Protein AF-M2YPP5-F1 (afdb_monomer)

Secondary structure (DSSP, 8-state):
------------GGGG----TTTHHHHHHHHHHHHTTSPPB-HHHHHHHHH-TTSTTTTT--EEEEEES-SS-TTS--GGGG-TTT-SSPPPHHHHHHHTTTGGGTTSS---S-HHHHHHHHHHHHHHHHHHHHHHH---TT--EEEEEE--TTS--SS-------HHHHHHHHHHHHHHH-GGGEEEE-

Structure (mmCIF, N/CA/C/O backbone):
data_AF-M2YPP5-F1
#
_entry.id   AF-M2YPP5-F1
#
loop_
_atom_site.group_PDB
_atom_site.id
_atom_site.type_symbol
_atom_site.label_atom_id
_atom_site.label_alt_id
_atom_site.label_comp_id
_atom_site.label_asym_id
_atom_site.label_entity_id
_atom_site.label_seq_id
_atom_site.pdbx_PDB_ins_code
_atom_site.Cartn_x
_atom_site.Cartn_y
_atom_site.Cartn_z
_atom_site.occupancy
_atom_site.B_iso_or_equiv
_atom_site.auth_seq_id
_atom_site.auth_comp_id
_atom_site.auth_asym_id
_atom_site.auth_atom_id
_atom_site.pdbx_PDB_model_num
ATOM 1 N N . MET A 1 1 ? -18.533 -17.997 70.198 1.00 36.59 1 MET A N 1
ATOM 2 C CA . MET A 1 1 ? -17.273 -17.255 69.979 1.00 36.59 1 MET A CA 1
ATOM 3 C C . MET A 1 1 ? -17.086 -17.101 68.484 1.00 36.59 1 MET A C 1
ATOM 5 O O . MET A 1 1 ? -17.500 -17.995 67.758 1.00 36.59 1 MET A O 1
ATOM 9 N N . SER A 1 2 ? -16.526 -15.974 68.059 1.00 33.66 2 SER A N 1
ATOM 10 C CA . SER A 1 2 ? -16.040 -15.709 66.698 1.00 33.66 2 SER A CA 1
ATOM 11 C C . SER A 1 2 ? -14.695 -16.427 66.450 1.00 33.66 2 SER A C 1
ATOM 13 O O . SER A 1 2 ? -14.120 -16.944 67.408 1.00 33.66 2 SER A O 1
ATOM 15 N N . TYR A 1 3 ? -14.115 -16.469 65.246 1.00 33.66 3 TYR A N 1
ATOM 16 C CA . TYR A 1 3 ? -14.583 -15.993 63.927 1.00 33.66 3 TYR A CA 1
ATOM 17 C C . TYR A 1 3 ? -14.888 -17.223 63.016 1.00 33.66 3 TYR A C 1
ATOM 19 O O . TYR A 1 3 ? -15.586 -18.100 63.515 1.00 33.66 3 TYR A O 1
ATOM 27 N N . GLU A 1 4 ? -14.526 -17.427 61.738 1.00 31.30 4 GLU A N 1
ATOM 28 C CA . GLU A 1 4 ? -13.738 -16.693 60.724 1.00 31.30 4 GLU A CA 1
ATOM 29 C C . GLU A 1 4 ? -14.136 -17.149 59.297 1.00 31.30 4 GLU A C 1
ATOM 31 O O . GLU A 1 4 ? -15.116 -17.876 59.132 1.00 31.30 4 GLU A O 1
ATOM 36 N N . TYR A 1 5 ? -13.418 -16.692 58.265 1.00 38.72 5 TYR A N 1
ATOM 37 C CA . TYR A 1 5 ? -13.745 -16.861 56.842 1.00 38.72 5 TYR A CA 1
ATOM 38 C C . TYR A 1 5 ? -12.559 -17.474 56.082 1.00 38.72 5 TYR A C 1
ATOM 40 O O . TYR A 1 5 ? -11.424 -17.048 56.287 1.00 38.72 5 TYR A O 1
ATOM 48 N N . THR A 1 6 ? -12.815 -18.390 55.145 1.00 34.94 6 THR A N 1
ATOM 49 C CA . THR A 1 6 ? -11.866 -18.727 54.068 1.00 34.94 6 THR A CA 1
ATOM 50 C C . THR A 1 6 ? -12.609 -19.014 52.768 1.00 34.94 6 THR A C 1
ATOM 52 O O . THR A 1 6 ? -13.129 -20.107 52.551 1.00 34.94 6 THR A O 1
ATOM 55 N N . ASP A 1 7 ? -12.606 -18.029 51.869 1.00 40.47 7 ASP A N 1
ATOM 56 C CA . ASP A 1 7 ? -12.818 -18.281 50.445 1.00 40.47 7 ASP A CA 1
ATOM 57 C C . ASP A 1 7 ? -11.745 -19.237 49.908 1.00 40.47 7 ASP A C 1
ATOM 59 O O . ASP A 1 7 ? -10.579 -19.180 50.308 1.00 40.47 7 ASP A O 1
ATOM 63 N N . ASN A 1 8 ? -12.104 -20.030 48.900 1.00 35.03 8 ASN A N 1
ATOM 64 C CA . ASN A 1 8 ? -11.134 -20.465 47.900 1.00 35.03 8 ASN A CA 1
ATOM 65 C C . ASN A 1 8 ? -11.833 -20.525 46.525 1.00 35.03 8 ASN A C 1
ATOM 67 O O . ASN A 1 8 ? -12.738 -21.344 46.345 1.00 35.03 8 ASN A O 1
ATOM 71 N N . PRO A 1 9 ? -11.518 -19.619 45.579 1.00 39.72 9 PRO A N 1
ATOM 72 C CA . PRO A 1 9 ? -12.386 -19.360 44.433 1.00 39.72 9 PRO A CA 1
ATOM 73 C C . PRO A 1 9 ? -12.161 -20.344 43.278 1.00 39.72 9 PRO A C 1
ATOM 75 O O . PRO A 1 9 ? -11.108 -20.346 42.637 1.00 39.72 9 PRO A O 1
ATOM 78 N N . THR A 1 10 ? -13.192 -21.113 42.922 1.00 43.75 10 THR A N 1
ATOM 79 C CA . THR A 1 10 ? -13.172 -22.025 41.762 1.00 43.75 10 THR A CA 1
ATOM 80 C C . THR A 1 10 ? -13.345 -21.280 40.426 1.00 43.75 10 THR A C 1
ATOM 82 O O . THR A 1 10 ? -14.321 -21.484 39.707 1.00 43.75 10 THR A O 1
ATOM 85 N N . LEU A 1 11 ? -12.336 -20.465 40.095 1.00 39.78 11 LEU A N 1
ATOM 86 C CA . LEU A 1 11 ? -12.091 -19.728 38.844 1.00 39.78 11 LEU A CA 1
ATOM 87 C C . LEU A 1 11 ? -13.057 -18.559 38.514 1.00 39.78 11 LEU A C 1
ATOM 89 O O . LEU A 1 11 ? -14.277 -18.710 38.587 1.00 39.78 11 LEU A O 1
ATOM 93 N N . PRO A 1 12 ? -12.535 -17.391 38.072 1.00 36.00 12 PRO A N 1
ATOM 94 C CA . PRO A 1 12 ? -13.360 -16.285 37.588 1.00 36.00 12 PRO A CA 1
ATOM 95 C C . PRO A 1 12 ? -14.215 -16.646 36.367 1.00 36.00 12 PRO A C 1
ATOM 97 O O . PRO A 1 12 ? -13.814 -17.421 35.496 1.00 36.00 12 PRO A O 1
ATOM 100 N N . TYR A 1 13 ? -15.366 -15.978 36.253 1.00 41.75 13 TYR A N 1
ATOM 101 C CA . TYR A 1 13 ? -16.306 -16.113 35.132 1.00 41.75 13 TYR A CA 1
ATOM 102 C C . TYR A 1 13 ? -15.673 -15.781 33.763 1.00 41.75 13 TYR A C 1
ATOM 104 O O . TYR A 1 13 ? -16.145 -16.246 32.730 1.00 41.75 13 TYR A O 1
ATOM 112 N N . GLU A 1 14 ? -14.570 -15.030 33.749 1.00 38.38 14 GLU A N 1
ATOM 113 C CA . GLU A 1 14 ? -13.827 -14.626 32.548 1.00 38.38 14 GLU A CA 1
ATOM 114 C C . GLU A 1 14 ? -13.267 -15.819 31.751 1.00 38.38 14 GLU A C 1
ATOM 116 O O . GLU A 1 14 ? -13.212 -15.769 30.523 1.00 38.38 14 GLU A O 1
ATOM 121 N N . LEU A 1 15 ? -12.959 -16.946 32.409 1.00 35.44 15 LEU A N 1
ATOM 122 C CA . LEU A 1 15 ? -12.538 -18.182 31.731 1.00 35.44 15 LEU A CA 1
ATOM 123 C C . LEU A 1 15 ? -13.698 -18.964 31.084 1.00 35.44 15 LEU A C 1
ATOM 125 O O . LEU A 1 15 ? -13.452 -19.934 30.368 1.00 35.44 15 LEU A O 1
ATOM 129 N N . LYS A 1 16 ? -14.959 -18.536 31.259 1.00 33.53 16 LYS A N 1
ATOM 130 C CA . LYS A 1 16 ? -16.111 -19.077 30.511 1.00 33.53 16 LYS A CA 1
ATOM 131 C C . LYS A 1 16 ? -16.320 -18.436 29.137 1.00 33.53 16 LYS A C 1
ATOM 133 O O . LYS A 1 16 ? -17.257 -18.821 28.441 1.00 33.53 16 LYS A O 1
ATOM 138 N N . LEU A 1 17 ? -15.401 -17.586 28.667 1.00 34.44 17 LEU A N 1
ATOM 139 C CA . LEU A 1 17 ? -15.267 -17.242 27.243 1.00 34.44 17 LEU A CA 1
ATOM 140 C C . LEU A 1 17 ? -14.678 -18.398 26.402 1.00 34.44 17 LEU A C 1
ATOM 142 O O . LEU A 1 17 ? -13.844 -18.205 25.519 1.00 34.44 17 LEU A O 1
ATOM 146 N N . MET A 1 18 ? -15.208 -19.610 26.602 1.00 34.81 18 MET A N 1
ATOM 147 C CA . MET A 1 18 ? -15.226 -20.648 25.574 1.00 34.81 18 MET A CA 1
ATOM 148 C C . MET A 1 18 ? -16.158 -20.187 24.446 1.00 34.81 18 MET A C 1
ATOM 150 O O . MET A 1 18 ? -17.295 -20.646 24.327 1.00 34.81 18 MET A O 1
ATOM 154 N N . ILE A 1 19 ? -15.678 -19.263 23.608 1.00 41.38 19 ILE A N 1
ATOM 155 C CA . ILE A 1 19 ? -16.308 -18.965 22.322 1.00 41.38 19 ILE A CA 1
ATOM 156 C C . ILE A 1 19 ? -16.306 -20.281 21.548 1.00 41.38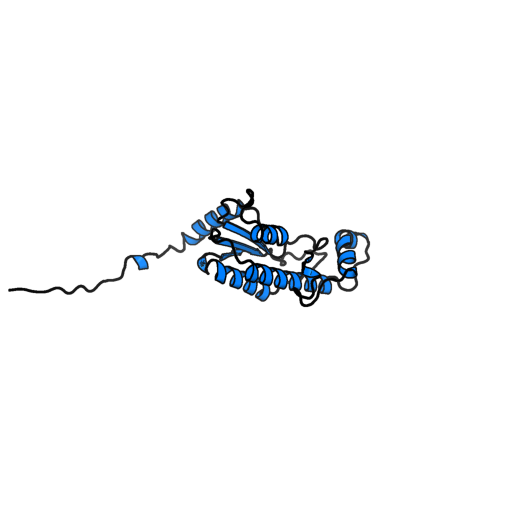 19 ILE A C 1
ATOM 158 O O . ILE A 1 19 ? -15.250 -20.771 21.146 1.00 41.38 19 ILE A O 1
ATOM 162 N N . ALA A 1 20 ? -17.484 -20.891 21.405 1.00 36.78 20 ALA A N 1
ATOM 163 C CA . ALA A 1 20 ? -17.603 -22.202 20.788 1.00 36.78 20 ALA A CA 1
ATOM 164 C C . ALA A 1 20 ? -16.956 -22.180 19.388 1.00 36.78 20 ALA A C 1
ATOM 166 O O . ALA A 1 20 ? -17.205 -21.234 18.634 1.00 36.78 20 ALA A O 1
ATOM 167 N N . PRO A 1 21 ? -16.185 -23.208 18.983 1.00 42.16 21 PRO A N 1
ATOM 168 C CA . PRO A 1 21 ? -15.584 -23.256 17.647 1.00 42.16 21 PRO A CA 1
ATOM 169 C C . PRO A 1 21 ? -16.596 -23.151 16.491 1.00 42.16 21 PRO A C 1
ATOM 171 O O . PRO A 1 21 ? -16.216 -22.826 15.373 1.00 42.16 21 PRO A O 1
ATOM 174 N N . SER A 1 22 ? -17.888 -23.374 16.757 1.00 41.00 22 SER A N 1
ATOM 175 C CA . SER A 1 22 ? -19.014 -23.149 15.840 1.00 41.00 22 SER A CA 1
ATOM 176 C C . SER A 1 22 ? -19.458 -21.682 15.704 1.00 41.00 22 SER A C 1
ATOM 178 O O . SER A 1 22 ? -20.045 -21.327 14.684 1.00 41.00 22 SER A O 1
ATOM 180 N N . LEU A 1 23 ? -19.175 -20.817 16.685 1.00 36.53 23 LEU A N 1
ATOM 181 C CA . LEU A 1 23 ? -19.466 -19.377 16.627 1.00 36.53 23 LEU A CA 1
ATOM 182 C C . LEU A 1 23 ? -18.396 -18.602 15.855 1.00 36.53 23 LEU A C 1
ATOM 184 O O . LEU A 1 23 ? -18.722 -17.610 15.206 1.00 36.53 23 LEU A O 1
ATOM 188 N N . VAL A 1 24 ? -17.138 -19.058 15.878 1.00 46.44 24 VAL A N 1
ATOM 189 C CA . VAL A 1 24 ? -16.023 -18.371 15.202 1.00 46.44 24 VAL A CA 1
ATOM 190 C C . VAL A 1 24 ? -16.273 -18.193 13.691 1.00 46.44 24 VAL A C 1
ATOM 192 O O . VAL A 1 24 ? -16.131 -17.065 13.226 1.00 46.44 24 VAL A O 1
ATOM 195 N N . PRO A 1 25 ? -16.747 -19.197 12.917 1.00 44.06 25 PRO A N 1
ATOM 196 C CA . PRO A 1 25 ? -17.100 -19.010 11.505 1.00 44.06 25 PRO A CA 1
ATOM 197 C C . PRO A 1 25 ? -18.304 -18.087 11.274 1.00 44.06 25 PRO A C 1
ATOM 199 O O . PRO A 1 25 ? -18.386 -17.454 10.226 1.00 44.06 25 PRO A O 1
ATOM 202 N N . GLY A 1 26 ? -19.245 -18.009 12.221 1.00 34.97 26 GLY A N 1
ATOM 203 C CA . GLY A 1 26 ? -20.390 -17.096 12.138 1.00 34.97 26 GLY A CA 1
ATOM 204 C C . GLY A 1 26 ? -19.958 -15.645 12.336 1.00 34.97 26 GLY A C 1
ATOM 205 O O . GLY A 1 26 ? -20.219 -14.798 11.485 1.00 34.97 26 GLY A O 1
ATOM 206 N N . ILE A 1 27 ? -19.203 -15.390 13.409 1.00 46.09 27 ILE A N 1
ATOM 207 C CA . ILE A 1 27 ? -18.621 -14.078 13.707 1.00 46.09 27 ILE A CA 1
ATOM 208 C C . ILE A 1 27 ? -17.687 -13.646 12.573 1.00 46.09 27 ILE A C 1
ATOM 210 O O . ILE A 1 27 ? -17.819 -12.522 12.105 1.00 46.09 27 ILE A O 1
ATOM 214 N N . LEU A 1 28 ? -16.807 -14.527 12.076 1.00 44.00 28 LEU A N 1
ATOM 215 C CA . LEU A 1 28 ? -15.957 -14.230 10.917 1.00 44.00 28 LEU A CA 1
ATOM 216 C C . LEU A 1 28 ? -16.791 -13.853 9.690 1.00 44.00 28 LEU A C 1
ATOM 218 O O . LEU A 1 28 ? -16.530 -12.805 9.116 1.00 44.00 28 LEU A O 1
ATOM 222 N N . ARG A 1 29 ? -17.841 -14.609 9.341 1.00 45.88 29 ARG A N 1
ATOM 223 C CA . ARG A 1 29 ? -18.696 -14.299 8.180 1.00 45.88 29 ARG A CA 1
ATOM 224 C C . ARG A 1 29 ? -19.464 -12.989 8.302 1.00 45.88 29 ARG A C 1
ATOM 226 O O . ARG A 1 29 ? -19.613 -12.290 7.304 1.00 45.88 29 ARG A O 1
ATOM 233 N N . ASP A 1 30 ? -19.965 -12.633 9.481 1.00 45.53 30 ASP A N 1
ATOM 234 C CA . ASP A 1 30 ? -20.679 -11.362 9.665 1.00 45.53 30 ASP A CA 1
ATOM 235 C C . ASP A 1 30 ? -19.722 -10.167 9.820 1.00 45.53 30 ASP A C 1
ATOM 237 O O . ASP A 1 30 ? -20.038 -9.052 9.395 1.00 45.53 30 ASP A O 1
ATOM 241 N N . VAL A 1 31 ? -18.499 -10.407 10.302 1.00 49.19 31 VAL A N 1
ATOM 242 C CA . VAL A 1 31 ? -17.382 -9.457 10.236 1.00 49.19 31 VAL A CA 1
ATOM 243 C C . VAL A 1 31 ? -16.937 -9.250 8.780 1.00 49.19 31 VAL A C 1
ATOM 245 O O . VAL A 1 31 ? -16.884 -8.107 8.339 1.00 49.19 31 VAL A O 1
ATOM 248 N N . GLU A 1 32 ? -16.730 -10.310 7.995 1.00 47.62 32 GLU A N 1
ATOM 249 C CA . GLU A 1 32 ? -16.476 -10.283 6.543 1.00 47.62 32 GLU A CA 1
ATOM 250 C C . GLU A 1 32 ? -17.587 -9.537 5.791 1.00 47.62 32 GLU A C 1
ATOM 252 O O . GLU A 1 32 ? -17.300 -8.623 5.026 1.00 47.62 32 GLU A O 1
ATOM 257 N N . ARG A 1 33 ? -18.867 -9.831 6.057 1.00 49.78 33 ARG A N 1
ATOM 258 C CA . ARG A 1 33 ? -20.015 -9.094 5.488 1.00 49.78 33 ARG A CA 1
ATOM 259 C C . ARG A 1 33 ? -20.052 -7.621 5.895 1.00 49.78 33 ARG A C 1
ATOM 261 O O . ARG A 1 33 ? -20.583 -6.809 5.139 1.00 49.78 33 ARG A O 1
ATOM 268 N N . SER A 1 34 ? -19.523 -7.264 7.067 1.00 52.19 34 SER A N 1
ATOM 269 C CA . SER A 1 34 ? -19.336 -5.864 7.459 1.00 52.19 34 SER A CA 1
ATOM 270 C C . SER A 1 34 ? -18.151 -5.220 6.738 1.00 52.19 34 SER A C 1
ATOM 272 O O . SER A 1 34 ? -18.238 -4.034 6.442 1.00 52.19 34 SER A O 1
ATOM 274 N N . TRP A 1 35 ? -17.075 -5.962 6.463 1.00 55.22 35 TRP A N 1
ATOM 275 C CA . TRP A 1 35 ? -15.920 -5.483 5.699 1.00 55.22 35 TRP A CA 1
ATOM 276 C C . TRP A 1 35 ? -16.242 -5.311 4.213 1.00 55.22 35 TRP A C 1
ATOM 278 O O . TRP A 1 35 ? -15.854 -4.312 3.631 1.00 55.22 35 TRP A O 1
ATOM 288 N N . LEU A 1 36 ? -17.038 -6.204 3.621 1.00 52.84 36 LEU A N 1
ATOM 289 C CA . LEU A 1 36 ? -17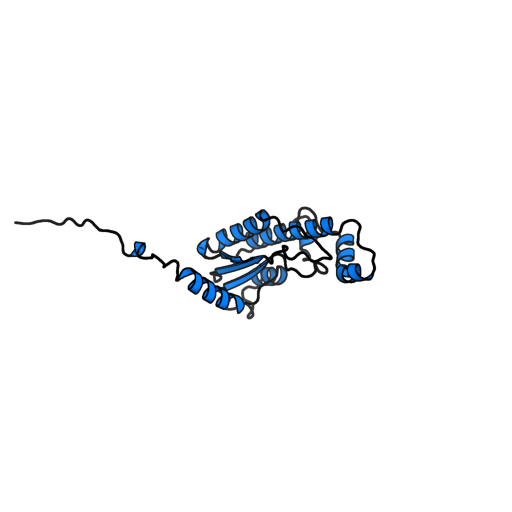.502 -6.138 2.225 1.00 52.84 36 LEU A CA 1
ATOM 290 C C . LEU A 1 36 ? -18.422 -4.935 1.917 1.00 52.84 36 LEU A C 1
ATOM 292 O O . LEU A 1 36 ? -18.857 -4.776 0.779 1.00 52.84 36 LEU A O 1
ATOM 296 N N . ARG A 1 37 ? -18.742 -4.101 2.917 1.00 61.81 37 ARG A N 1
ATOM 297 C CA . ARG A 1 37 ? -19.433 -2.808 2.755 1.00 61.81 37 ARG A CA 1
ATOM 298 C C . ARG A 1 37 ? -18.484 -1.608 2.784 1.00 61.81 37 ARG A C 1
ATOM 300 O O . ARG A 1 37 ? -18.866 -0.535 2.331 1.00 61.81 37 ARG A O 1
ATOM 307 N N . GLU A 1 38 ? -17.280 -1.777 3.319 1.00 70.25 38 GLU A N 1
ATOM 308 C CA . GLU A 1 38 ? -16.225 -0.769 3.281 1.00 70.25 38 GLU A CA 1
ATOM 309 C C . GLU A 1 38 ? -15.485 -0.889 1.946 1.00 70.25 38 GLU A C 1
ATOM 311 O O . GLU A 1 38 ? -15.013 -1.967 1.584 1.00 70.25 38 GLU A O 1
ATOM 316 N N . MET A 1 39 ? -15.349 0.215 1.209 1.00 77.25 39 MET A N 1
ATOM 317 C CA . MET A 1 39 ? -14.474 0.223 0.034 1.00 77.25 39 MET A CA 1
ATOM 318 C C . MET A 1 39 ? -13.019 0.029 0.474 1.00 77.25 39 MET A C 1
ATOM 320 O O . MET A 1 39 ? -12.535 0.766 1.338 1.00 77.25 39 MET A O 1
ATOM 324 N N . ALA A 1 40 ? -12.355 -0.962 -0.125 1.00 82.62 40 ALA A N 1
ATOM 325 C CA . ALA A 1 40 ? -10.941 -1.240 0.077 1.00 82.62 40 ALA A CA 1
ATOM 326 C C . ALA A 1 40 ? -10.088 -0.103 -0.492 1.00 82.62 40 ALA A C 1
ATOM 328 O O . ALA A 1 40 ? -10.270 0.268 -1.646 1.00 82.62 40 ALA A O 1
ATOM 329 N N . MET A 1 41 ? -9.177 0.425 0.324 1.00 86.69 41 MET A N 1
ATOM 330 C CA . MET A 1 41 ? -8.275 1.511 -0.050 1.00 86.69 41 MET A CA 1
ATOM 331 C C . MET A 1 41 ? -7.001 0.968 -0.697 1.00 86.69 41 MET A C 1
ATOM 333 O O . MET A 1 41 ? -6.336 0.107 -0.111 1.00 86.69 41 MET A O 1
ATOM 337 N N . ASP A 1 42 ? -6.618 1.520 -1.847 1.00 85.69 42 ASP A N 1
ATOM 338 C CA . ASP A 1 42 ? -5.273 1.351 -2.403 1.00 85.69 42 ASP A CA 1
ATOM 339 C C . ASP A 1 42 ? -4.224 2.194 -1.632 1.00 85.69 42 ASP A C 1
ATOM 341 O O . ASP A 1 42 ? -4.518 2.867 -0.638 1.00 85.69 42 ASP A O 1
ATOM 345 N N . TYR A 1 43 ? -2.963 2.181 -2.085 1.00 87.19 43 TYR A N 1
ATOM 346 C CA . TYR A 1 43 ? -1.905 2.990 -1.463 1.00 87.19 43 TYR A CA 1
ATOM 347 C C . TYR A 1 43 ? -2.177 4.502 -1.533 1.00 87.19 43 TYR A C 1
ATOM 349 O O . TYR A 1 43 ? -1.826 5.232 -0.606 1.00 87.19 43 TYR A O 1
ATOM 357 N N . ARG A 1 44 ? -2.771 4.998 -2.623 1.00 87.50 44 ARG A N 1
ATOM 358 C CA . ARG A 1 44 ? -3.035 6.427 -2.840 1.00 87.50 44 ARG A CA 1
ATOM 359 C C . ARG A 1 44 ? -4.186 6.897 -1.957 1.00 87.50 44 ARG A C 1
ATOM 361 O O . ARG A 1 44 ? -4.047 7.928 -1.302 1.00 87.50 44 ARG A O 1
ATOM 368 N N . GLU A 1 45 ? -5.263 6.121 -1.883 1.00 88.81 45 GLU A N 1
ATOM 369 C CA . GLU A 1 45 ? -6.414 6.358 -1.009 1.00 88.81 45 GLU A CA 1
ATOM 370 C C . GLU A 1 45 ? -6.028 6.282 0.470 1.00 88.81 45 GLU A C 1
ATOM 372 O O . GLU A 1 45 ? -6.390 7.172 1.240 1.00 88.81 45 GLU A O 1
ATOM 377 N N . PHE A 1 46 ? -5.227 5.288 0.869 1.00 90.25 46 PHE A N 1
ATOM 378 C CA . PHE A 1 46 ? -4.737 5.174 2.243 1.00 90.25 46 PHE A CA 1
ATOM 379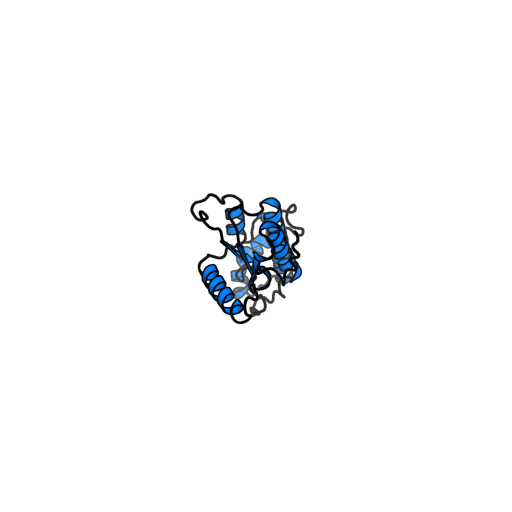 C C . PHE A 1 46 ? -3.755 6.303 2.605 1.00 90.25 46 PHE A C 1
ATOM 381 O O . PHE A 1 46 ? -3.866 6.908 3.669 1.00 90.25 46 PHE A O 1
ATOM 388 N N . ASN A 1 47 ? -2.841 6.673 1.701 1.00 91.00 47 ASN A N 1
ATOM 389 C CA . ASN A 1 47 ? -1.962 7.837 1.869 1.00 91.00 47 ASN A CA 1
ATOM 390 C C . ASN A 1 47 ? -2.743 9.161 1.946 1.00 91.00 47 ASN A C 1
ATOM 392 O O . ASN A 1 47 ? -2.306 10.083 2.632 1.00 91.00 47 ASN A O 1
ATOM 396 N N . HIS A 1 48 ? -3.885 9.270 1.263 1.00 90.94 48 HIS A N 1
ATOM 397 C CA . HIS A 1 48 ? -4.781 10.417 1.382 1.00 90.94 48 HIS A CA 1
ATOM 398 C C . HIS A 1 48 ? -5.496 10.419 2.744 1.00 90.94 48 HIS A C 1
ATOM 400 O O . HIS A 1 48 ? -5.421 11.410 3.470 1.00 90.94 48 HIS A O 1
ATOM 406 N N . PHE A 1 49 ? -6.073 9.283 3.148 1.00 91.19 49 PHE A N 1
ATOM 407 C CA . PHE A 1 49 ? -6.691 9.075 4.462 1.00 91.19 49 PHE A CA 1
ATOM 408 C C . PHE A 1 49 ? -5.744 9.403 5.630 1.00 91.19 49 PHE A C 1
ATOM 410 O O . PHE A 1 49 ? -6.117 10.159 6.524 1.00 91.19 49 PHE A O 1
ATOM 417 N N . CYS A 1 50 ? -4.499 8.917 5.606 1.00 89.06 50 CYS A N 1
ATOM 418 C CA . CYS A 1 50 ? -3.496 9.212 6.637 1.00 89.06 50 CYS A CA 1
ATOM 419 C C . CYS A 1 50 ? -3.141 10.706 6.746 1.00 89.06 50 CYS A C 1
ATOM 421 O O . CYS A 1 50 ? -2.714 11.147 7.810 1.00 89.06 50 CYS A O 1
ATOM 423 N N . ARG A 1 51 ? -3.307 11.490 5.670 1.00 89.12 51 ARG A N 1
ATOM 424 C CA . ARG A 1 51 ? -2.992 12.932 5.636 1.00 89.12 51 ARG A CA 1
ATOM 425 C C . ARG A 1 51 ? -4.196 13.836 5.907 1.00 89.12 51 ARG A C 1
ATOM 427 O O . ARG A 1 51 ? -3.993 14.980 6.297 1.00 89.12 51 ARG A O 1
ATOM 434 N N . ARG A 1 52 ? -5.415 13.354 5.644 1.00 90.19 52 ARG A N 1
ATOM 435 C CA . ARG A 1 52 ? -6.676 14.120 5.684 1.00 90.19 52 ARG A CA 1
ATOM 436 C C . ARG A 1 52 ? -7.817 13.298 6.290 1.00 90.19 52 ARG A C 1
ATOM 438 O O . ARG A 1 52 ? -8.898 13.177 5.720 1.00 90.19 52 ARG A O 1
ATOM 445 N N . SER A 1 53 ? -7.560 12.667 7.435 1.00 86.50 53 SER A N 1
ATOM 446 C CA . SER A 1 53 ? -8.511 11.756 8.102 1.00 86.50 53 SER A CA 1
ATOM 447 C C . SER A 1 53 ? -9.817 12.417 8.577 1.00 86.50 53 SER A C 1
ATOM 449 O O . SER A 1 53 ? -10.756 11.730 8.971 1.00 86.50 53 SER A O 1
ATOM 451 N N . ASP A 1 54 ? -9.850 13.747 8.548 1.00 86.38 54 ASP A N 1
ATOM 452 C CA . ASP A 1 54 ? -10.953 14.649 8.859 1.00 86.38 54 ASP A CA 1
ATOM 453 C C . ASP A 1 54 ? -11.866 14.967 7.656 1.00 86.38 54 ASP A C 1
ATOM 455 O O . ASP A 1 54 ? -12.975 15.463 7.867 1.00 86.38 54 ASP A O 1
ATOM 459 N N . ASP A 1 55 ? -11.463 14.638 6.419 1.00 86.88 55 ASP A N 1
ATOM 460 C CA . ASP A 1 55 ? -12.320 14.785 5.233 1.00 86.88 55 ASP A CA 1
ATOM 461 C C . ASP A 1 55 ? -13.628 13.986 5.378 1.00 86.88 55 ASP A C 1
ATOM 463 O O . ASP A 1 55 ? -13.648 12.843 5.845 1.00 86.88 55 ASP A O 1
ATOM 467 N N . GLU A 1 56 ? -14.739 14.548 4.892 1.00 83.88 56 GLU A N 1
ATOM 468 C CA . GLU A 1 56 ? -16.079 13.997 5.143 1.00 83.88 56 GLU A CA 1
ATOM 469 C C . GLU A 1 56 ? -16.277 12.554 4.640 1.00 83.88 56 GLU A C 1
ATOM 471 O O . GLU A 1 56 ? -16.994 11.780 5.269 1.00 83.88 56 GLU A O 1
ATOM 476 N N . GLN A 1 57 ? -15.571 12.156 3.576 1.00 82.75 57 GLN A N 1
ATOM 477 C CA . GLN A 1 57 ? -15.542 10.791 3.015 1.00 82.75 57 GLN A CA 1
ATOM 478 C C . GLN A 1 57 ? -14.926 9.714 3.939 1.00 82.75 57 GLN A C 1
ATOM 480 O O . GLN A 1 57 ? -15.071 8.508 3.696 1.00 82.75 57 GLN A O 1
ATOM 485 N N . TYR A 1 58 ? -14.213 10.137 4.985 1.00 84.25 58 TYR A N 1
ATOM 486 C CA . TYR A 1 58 ? -13.593 9.273 5.993 1.00 84.25 58 TYR A CA 1
ATOM 487 C C . TYR A 1 58 ? -14.201 9.450 7.387 1.00 84.25 58 TYR A C 1
ATOM 489 O O . TYR A 1 58 ? -13.933 8.652 8.289 1.00 84.25 58 TYR A O 1
ATOM 497 N N . ARG A 1 59 ? -15.047 10.468 7.565 1.00 73.12 59 ARG A N 1
ATOM 498 C CA . ARG A 1 59 ? -15.767 10.746 8.807 1.00 73.12 59 ARG A CA 1
ATOM 499 C C . ARG A 1 59 ? -16.517 9.487 9.254 1.00 73.12 59 ARG A C 1
ATOM 501 O O . ARG A 1 59 ? -17.250 8.878 8.481 1.00 73.12 59 ARG A O 1
ATOM 508 N N . TRP A 1 60 ? -16.305 9.092 10.510 1.00 76.75 60 TRP A N 1
ATOM 509 C CA . TRP A 1 60 ? -16.835 7.865 11.132 1.00 76.75 60 TRP A CA 1
ATOM 510 C C . TRP A 1 60 ? -16.236 6.517 10.673 1.00 76.75 60 TRP A C 1
ATOM 512 O O . TRP A 1 60 ? -16.652 5.485 11.208 1.00 76.75 60 TRP A O 1
ATOM 522 N N . ARG A 1 61 ? -15.223 6.472 9.787 1.00 83.31 61 ARG A N 1
ATOM 523 C CA . ARG A 1 61 ? -14.517 5.220 9.430 1.00 83.31 61 ARG A CA 1
ATOM 524 C C . ARG A 1 61 ? -13.647 4.694 10.581 1.00 83.31 61 ARG A C 1
ATOM 526 O O . ARG A 1 61 ? -12.430 4.845 10.616 1.00 83.31 61 ARG A O 1
ATOM 533 N N . THR A 1 62 ? -14.288 4.015 11.528 1.00 87.44 62 THR A N 1
ATOM 534 C CA . THR A 1 62 ? -13.635 3.245 12.610 1.00 87.44 62 THR A CA 1
ATOM 535 C C . THR A 1 62 ? -13.029 1.920 12.126 1.00 87.44 62 THR A C 1
ATOM 537 O O . THR A 1 62 ? -12.311 1.243 12.869 1.00 87.44 62 THR A O 1
ATOM 540 N N . LYS A 1 63 ? -13.312 1.553 10.875 1.00 88.94 63 LYS A N 1
ATOM 541 C CA . LYS A 1 63 ? -12.900 0.338 10.181 1.00 88.94 63 LYS A CA 1
ATOM 542 C C . LYS A 1 63 ? -12.205 0.729 8.878 1.00 88.94 63 LYS A C 1
ATOM 544 O O . LYS A 1 63 ? -12.719 1.578 8.157 1.00 88.94 63 LYS A O 1
ATOM 549 N N . LEU A 1 64 ? -11.073 0.100 8.569 1.00 89.31 64 LEU A N 1
ATOM 550 C CA . LEU A 1 64 ? -10.399 0.236 7.273 1.00 89.31 64 LEU A CA 1
ATOM 551 C C . LEU A 1 64 ? -10.260 -1.121 6.591 1.00 89.31 64 LEU A C 1
ATOM 553 O O . LEU A 1 64 ? -9.810 -2.076 7.221 1.00 89.31 64 LEU A O 1
ATOM 557 N N . VAL A 1 65 ? -10.577 -1.186 5.301 1.00 87.75 65 VAL A N 1
ATOM 558 C CA . VAL A 1 65 ? -10.124 -2.268 4.421 1.00 87.75 65 VAL A CA 1
ATOM 559 C C . VAL A 1 65 ? -8.984 -1.708 3.581 1.00 87.75 65 VAL A C 1
ATOM 561 O O . VAL A 1 65 ? -9.129 -0.647 2.981 1.00 87.75 65 VAL A O 1
ATOM 564 N N . ILE A 1 66 ? -7.850 -2.399 3.559 1.00 87.81 66 ILE A N 1
ATOM 565 C CA . ILE A 1 66 ? -6.656 -2.022 2.802 1.00 87.81 66 ILE A CA 1
ATOM 566 C C . ILE A 1 66 ? -6.409 -3.098 1.749 1.00 87.81 66 ILE A C 1
ATOM 568 O O . ILE A 1 66 ? -6.249 -4.267 2.104 1.00 87.81 66 ILE A O 1
ATOM 572 N N . GLU A 1 67 ? -6.349 -2.713 0.474 1.00 83.88 67 GLU A N 1
ATOM 573 C CA . GLU A 1 67 ? -5.915 -3.596 -0.606 1.00 83.88 67 GLU A CA 1
ATOM 574 C C . GLU A 1 67 ? -4.407 -3.442 -0.829 1.00 83.88 67 GLU A C 1
ATOM 576 O O . GLU A 1 67 ? -3.919 -2.472 -1.414 1.00 83.88 67 GLU A O 1
ATOM 581 N N . LEU A 1 68 ? -3.651 -4.430 -0.356 1.00 79.69 68 LEU A N 1
ATOM 582 C CA . LEU A 1 68 ? -2.235 -4.545 -0.659 1.00 79.69 68 LEU A CA 1
ATOM 583 C C . LEU A 1 68 ? -2.056 -5.275 -1.990 1.00 79.69 68 LEU A C 1
ATOM 585 O O . LEU A 1 68 ? -2.626 -6.342 -2.211 1.00 79.69 68 LEU A O 1
ATOM 589 N N . PHE A 1 69 ? -1.182 -4.720 -2.830 1.00 71.88 69 PHE A N 1
ATOM 590 C CA . PHE A 1 69 ? -0.752 -5.316 -4.098 1.00 71.88 69 PHE A CA 1
ATOM 591 C C . PHE A 1 69 ? -1.926 -5.605 -5.059 1.00 71.88 69 PHE A C 1
ATOM 593 O O . PHE A 1 69 ? -2.133 -6.758 -5.443 1.00 71.88 69 PHE A O 1
ATOM 600 N N . PRO A 1 70 ? -2.697 -4.567 -5.454 1.00 59.38 70 PRO A N 1
ATOM 601 C CA . PRO A 1 70 ? -3.855 -4.722 -6.328 1.00 59.38 70 PRO A CA 1
ATOM 602 C C . PRO A 1 70 ? -3.495 -5.469 -7.614 1.00 59.38 70 PRO A C 1
ATOM 604 O O . PRO A 1 70 ? -2.503 -5.171 -8.279 1.00 59.38 70 PRO A O 1
ATOM 607 N N . SER A 1 71 ? -4.332 -6.437 -7.986 1.00 50.69 71 SER A N 1
ATOM 608 C CA . SER A 1 71 ? -4.081 -7.390 -9.077 1.00 50.69 71 SER A CA 1
ATOM 609 C C . SER A 1 71 ? -4.201 -6.793 -10.491 1.00 50.69 71 SER A C 1
ATOM 611 O O . SER A 1 71 ? -4.358 -7.536 -11.462 1.00 50.69 71 SER A O 1
ATOM 613 N N . ALA A 1 72 ? -4.209 -5.465 -10.615 1.00 53.34 72 ALA A N 1
ATOM 614 C CA . ALA A 1 72 ? -4.495 -4.733 -11.839 1.00 53.34 72 ALA A CA 1
ATOM 615 C C . ALA A 1 72 ? -3.523 -3.557 -12.028 1.00 53.34 72 ALA A C 1
ATOM 617 O O . ALA A 1 72 ? -3.613 -2.542 -11.351 1.00 53.34 72 ALA A O 1
ATOM 618 N N . ASP A 1 73 ? -2.642 -3.737 -13.011 1.00 60.06 73 ASP A N 1
ATOM 619 C CA . ASP A 1 73 ? -1.914 -2.714 -13.767 1.00 60.06 73 ASP A CA 1
ATOM 620 C C . ASP A 1 73 ? -1.055 -1.671 -13.010 1.00 60.06 73 ASP A C 1
ATOM 622 O O . ASP A 1 73 ? -1.511 -0.624 -12.556 1.00 60.06 73 ASP A O 1
ATOM 626 N N . PHE A 1 74 ? 0.265 -1.889 -13.028 1.00 70.19 74 PHE A N 1
ATOM 627 C CA . PHE A 1 74 ? 1.265 -0.901 -12.606 1.00 70.19 74 PHE A CA 1
ATOM 628 C C . PHE A 1 74 ? 1.594 0.170 -13.666 1.00 70.19 74 PHE A C 1
ATOM 630 O O . PHE A 1 74 ? 2.682 0.742 -13.618 1.00 70.19 74 PHE A O 1
ATOM 637 N N . SER A 1 75 ? 0.710 0.459 -14.626 1.00 73.56 75 SER A N 1
ATOM 638 C CA . SER A 1 75 ? 0.918 1.537 -15.609 1.00 73.56 75 SER A CA 1
ATOM 639 C C . SER A 1 75 ? 1.082 2.918 -14.970 1.00 73.56 75 SER A C 1
ATOM 641 O O . SER A 1 75 ? 1.841 3.751 -15.467 1.00 73.56 75 SER A O 1
ATOM 643 N N . ASN A 1 76 ? 0.421 3.143 -13.831 1.00 77.44 76 ASN A N 1
ATOM 644 C CA . ASN A 1 76 ? 0.446 4.394 -13.079 1.00 77.44 76 ASN A CA 1
ATOM 645 C C . ASN A 1 76 ? 0.934 4.173 -11.626 1.00 77.44 76 ASN A C 1
ATOM 647 O O . ASN A 1 76 ? 0.127 4.204 -10.692 1.00 77.44 76 ASN A O 1
ATOM 651 N N . PRO A 1 77 ? 2.242 3.933 -11.401 1.00 83.56 77 PRO A N 1
ATOM 652 C CA . PRO A 1 77 ? 2.794 3.677 -10.068 1.00 83.56 77 PRO A CA 1
ATOM 653 C C . PRO A 1 77 ? 2.694 4.905 -9.135 1.00 83.56 77 PRO A C 1
ATOM 655 O O . PRO A 1 77 ? 2.652 6.045 -9.609 1.00 83.56 77 PRO A O 1
ATOM 658 N N . PRO A 1 78 ? 2.699 4.737 -7.797 1.00 88.38 78 PRO A N 1
ATOM 659 C CA . PRO A 1 78 ? 2.859 5.854 -6.861 1.00 88.38 78 PRO A CA 1
ATOM 660 C C . PRO A 1 78 ? 4.159 6.633 -7.108 1.00 88.38 78 PRO A C 1
ATOM 662 O O . PRO A 1 78 ? 5.208 6.042 -7.369 1.00 88.38 78 PRO A O 1
ATOM 665 N N . GLU A 1 79 ? 4.121 7.963 -6.998 1.00 89.06 79 GLU A N 1
ATOM 666 C CA . GLU A 1 79 ? 5.295 8.808 -7.267 1.00 89.06 79 GLU A CA 1
ATOM 667 C C . GLU A 1 79 ? 6.443 8.572 -6.283 1.00 89.06 79 GLU A C 1
ATOM 669 O O . GLU A 1 79 ? 7.610 8.671 -6.662 1.00 89.06 79 GLU A O 1
ATOM 674 N N . GLN A 1 80 ? 6.108 8.171 -5.055 1.00 91.94 80 GLN A N 1
ATOM 675 C CA . GLN A 1 80 ? 7.037 7.760 -4.006 1.00 91.94 80 GLN A CA 1
ATOM 676 C C . GLN A 1 80 ? 7.992 6.646 -4.466 1.00 91.94 80 GLN A C 1
ATOM 678 O O . GLN A 1 80 ? 9.126 6.601 -3.997 1.00 91.94 80 GLN A O 1
ATOM 683 N N . LEU A 1 81 ? 7.593 5.804 -5.431 1.00 90.56 81 LEU A N 1
ATOM 684 C CA . LEU A 1 81 ? 8.470 4.781 -6.010 1.00 90.56 81 LEU A CA 1
ATOM 685 C C . LEU A 1 81 ? 9.634 5.357 -6.828 1.00 90.56 81 LEU A C 1
ATOM 687 O O . LEU A 1 81 ? 10.545 4.610 -7.151 1.00 90.56 81 LEU A O 1
ATOM 691 N N . SER A 1 82 ? 9.648 6.652 -7.157 1.00 92.81 82 SER A N 1
ATOM 692 C CA . SER A 1 82 ? 10.809 7.333 -7.757 1.00 92.81 82 SER A CA 1
ATOM 693 C C . SER A 1 82 ? 11.709 8.030 -6.726 1.00 92.81 82 SER A C 1
ATOM 695 O O . SER A 1 82 ? 12.707 8.637 -7.111 1.00 92.81 82 SER A O 1
ATOM 697 N N . ASN A 1 83 ? 11.380 7.986 -5.431 1.00 92.38 83 ASN A N 1
ATOM 698 C CA . ASN A 1 83 ? 12.117 8.705 -4.394 1.00 92.38 83 ASN A CA 1
ATOM 699 C C . ASN A 1 83 ? 13.178 7.807 -3.735 1.00 92.38 83 ASN A C 1
ATOM 701 O O . ASN A 1 83 ? 12.849 6.923 -2.946 1.00 92.38 83 ASN A O 1
ATOM 705 N N . ALA A 1 84 ? 14.456 8.086 -4.003 1.00 90.88 84 ALA A N 1
ATOM 706 C CA . ALA A 1 84 ? 15.599 7.355 -3.442 1.00 90.88 84 ALA A CA 1
ATOM 707 C C . ALA A 1 84 ? 15.691 7.393 -1.900 1.00 90.88 84 ALA A C 1
ATOM 709 O O . ALA A 1 84 ? 16.373 6.559 -1.314 1.00 90.88 84 ALA A O 1
ATOM 710 N N . ASN A 1 85 ? 14.998 8.328 -1.238 1.00 91.56 85 ASN A N 1
ATOM 711 C CA . ASN A 1 85 ? 14.917 8.385 0.225 1.00 91.56 85 ASN A CA 1
ATOM 712 C C . ASN A 1 85 ? 13.847 7.439 0.808 1.00 91.56 85 ASN A C 1
ATOM 714 O O . ASN A 1 85 ? 13.845 7.213 2.013 1.00 91.56 85 ASN A O 1
ATOM 718 N N . LEU A 1 86 ? 12.929 6.921 -0.021 1.00 89.75 86 LEU A N 1
ATOM 719 C CA . LEU A 1 86 ? 11.815 6.056 0.398 1.00 89.75 86 LEU A CA 1
ATOM 720 C C . LEU A 1 86 ? 11.947 4.609 -0.097 1.00 89.75 86 LEU A C 1
ATOM 722 O O . LEU A 1 86 ? 11.410 3.706 0.539 1.00 89.75 86 LEU A O 1
ATOM 726 N N . VAL A 1 87 ? 12.639 4.378 -1.220 1.00 92.62 87 VAL A N 1
ATOM 727 C CA . VAL A 1 87 ? 12.821 3.040 -1.808 1.00 92.62 87 VAL A CA 1
ATOM 728 C C . VAL A 1 87 ? 14.269 2.775 -2.216 1.00 92.62 87 VAL A C 1
ATOM 730 O O . VAL A 1 87 ? 14.962 3.658 -2.721 1.00 92.62 87 VAL A O 1
ATOM 733 N N . ARG A 1 88 ? 14.721 1.525 -2.062 1.00 90.94 88 ARG A N 1
ATOM 734 C CA . ARG A 1 88 ? 16.103 1.103 -2.384 1.00 90.94 88 ARG A CA 1
ATOM 735 C C . ARG A 1 88 ? 16.431 1.101 -3.876 1.00 90.94 88 ARG A C 1
ATOM 737 O O . ARG A 1 88 ? 17.603 1.146 -4.239 1.00 90.94 88 ARG A O 1
ATOM 744 N N . GLN A 1 89 ? 15.419 0.963 -4.728 1.00 91.62 89 GLN A N 1
ATOM 745 C CA . GLN A 1 89 ? 15.555 0.873 -6.185 1.00 91.62 89 GLN A CA 1
ATOM 746 C C . GLN A 1 89 ? 14.513 1.783 -6.854 1.00 91.62 89 GLN A C 1
ATOM 748 O O . GLN A 1 89 ? 13.478 1.296 -7.318 1.00 91.62 89 GLN A O 1
ATOM 753 N N . PRO A 1 90 ? 14.734 3.111 -6.864 1.00 93.12 90 PRO A N 1
ATOM 754 C CA . PRO A 1 90 ? 13.753 4.065 -7.366 1.00 93.12 90 PRO A CA 1
ATOM 755 C C . PRO A 1 90 ? 13.487 3.893 -8.866 1.00 93.12 90 PRO A C 1
ATOM 757 O O . PRO A 1 90 ? 14.418 3.794 -9.663 1.00 93.12 90 PRO A O 1
ATOM 760 N N . LEU A 1 91 ? 12.208 3.906 -9.247 1.00 90.69 91 LEU A N 1
ATOM 761 C CA . LEU A 1 91 ? 11.747 3.888 -10.633 1.00 90.69 91 LEU A CA 1
ATOM 762 C C . LEU A 1 91 ? 12.215 5.144 -11.369 1.00 90.69 91 LEU A C 1
ATOM 764 O O . LEU A 1 91 ? 11.784 6.265 -11.068 1.00 90.69 91 LEU A O 1
ATOM 768 N N . THR A 1 92 ? 13.048 4.936 -12.379 1.00 91.00 92 THR A N 1
ATOM 769 C CA . THR A 1 92 ? 13.538 5.966 -13.291 1.00 91.00 92 THR A CA 1
ATOM 770 C C . THR A 1 92 ? 12.432 6.480 -14.217 1.00 91.00 92 THR A C 1
ATOM 772 O O . THR A 1 92 ? 11.404 5.840 -14.452 1.00 91.00 92 THR A O 1
ATOM 775 N N . MET A 1 93 ? 12.674 7.638 -14.838 1.00 88.12 93 MET A N 1
ATOM 776 C CA . MET A 1 93 ? 11.782 8.178 -15.873 1.00 88.12 93 MET A CA 1
ATOM 777 C C . MET A 1 93 ? 11.690 7.293 -17.128 1.00 88.12 93 MET A C 1
ATOM 779 O O . MET A 1 93 ? 10.716 7.406 -17.869 1.00 88.12 93 MET A O 1
ATOM 783 N N . ALA A 1 94 ? 12.668 6.414 -17.378 1.00 86.88 94 ALA A N 1
ATOM 784 C CA . ALA A 1 94 ? 12.601 5.440 -18.467 1.00 86.88 94 ALA A CA 1
ATOM 785 C C . ALA A 1 94 ? 11.634 4.296 -18.121 1.00 86.88 94 ALA A C 1
ATOM 787 O O . ALA A 1 94 ? 10.718 4.012 -18.889 1.00 86.88 94 ALA A O 1
ATOM 788 N N . GLU A 1 95 ? 11.771 3.710 -16.930 1.00 88.19 95 GLU A N 1
ATOM 789 C CA . GLU A 1 95 ? 10.899 2.633 -16.441 1.00 88.19 95 GLU A CA 1
ATOM 790 C C . GLU A 1 95 ? 9.443 3.095 -16.300 1.00 88.19 95 GLU A C 1
ATOM 792 O O . GLU A 1 95 ? 8.532 2.385 -16.720 1.00 88.19 95 GLU A O 1
ATOM 797 N N . LYS A 1 96 ? 9.205 4.325 -15.820 1.00 85.69 96 LYS A N 1
ATOM 798 C CA . LYS A 1 96 ? 7.857 4.925 -15.781 1.00 85.69 96 LYS A CA 1
ATOM 799 C C . LYS A 1 96 ? 7.217 5.068 -17.166 1.00 85.69 96 LYS A C 1
ATOM 801 O O . LYS A 1 96 ? 6.032 4.788 -17.307 1.00 85.69 96 LYS A O 1
ATOM 806 N N . ARG A 1 97 ? 7.978 5.463 -18.196 1.00 83.94 97 ARG A N 1
ATOM 807 C CA . ARG A 1 97 ? 7.479 5.524 -19.587 1.00 83.94 97 ARG A CA 1
ATOM 808 C C . ARG A 1 97 ? 7.187 4.134 -20.149 1.00 83.94 97 ARG A C 1
ATOM 810 O O . ARG A 1 97 ? 6.196 3.960 -20.843 1.00 83.94 97 ARG A O 1
ATOM 817 N N . ILE A 1 98 ? 8.025 3.151 -19.825 1.00 82.31 98 ILE A N 1
ATOM 818 C CA . ILE A 1 98 ? 7.815 1.748 -20.200 1.00 82.31 98 ILE A CA 1
ATOM 819 C C . ILE A 1 98 ? 6.504 1.226 -19.583 1.00 82.31 98 ILE A C 1
ATOM 821 O O . ILE A 1 98 ? 5.689 0.647 -20.301 1.00 82.31 98 ILE A O 1
ATOM 825 N N . LEU A 1 99 ? 6.260 1.493 -18.293 1.00 81.44 99 LEU A N 1
ATOM 826 C CA . LEU A 1 99 ? 5.022 1.133 -17.587 1.00 81.44 99 LEU A CA 1
ATOM 827 C C . LEU A 1 99 ? 3.780 1.846 -18.139 1.00 81.44 99 LEU A C 1
ATOM 829 O O . LEU A 1 99 ? 2.748 1.204 -18.298 1.00 81.44 99 LEU A O 1
ATOM 833 N N . ALA A 1 100 ? 3.874 3.127 -18.503 1.00 82.19 100 ALA A N 1
ATOM 834 C CA . ALA A 1 100 ? 2.753 3.897 -19.059 1.00 82.19 100 ALA A CA 1
ATOM 835 C C . ALA A 1 100 ? 2.196 3.353 -20.399 1.00 82.19 100 ALA A C 1
ATOM 837 O O . ALA A 1 100 ? 1.177 3.845 -20.877 1.00 82.19 100 ALA A O 1
ATOM 838 N N . HIS A 1 101 ? 2.8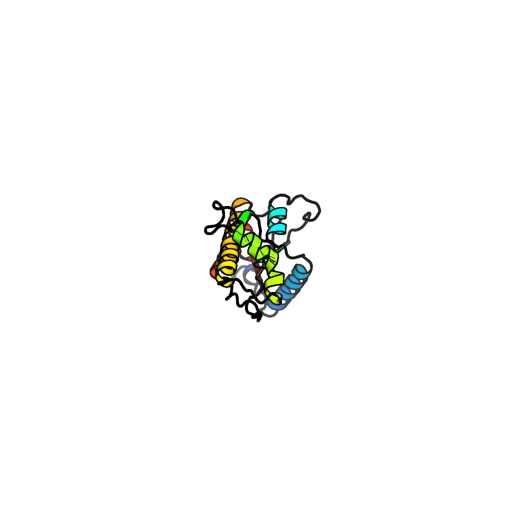48 2.345 -20.991 1.00 78.06 101 HIS A N 1
ATOM 839 C CA . HIS A 1 101 ? 2.415 1.626 -22.195 1.00 78.06 101 HIS A CA 1
ATOM 840 C C . HIS A 1 101 ? 2.254 0.107 -21.954 1.00 78.06 101 HIS A C 1
ATOM 842 O O . HIS A 1 101 ? 2.361 -0.696 -22.884 1.00 78.06 101 HIS A O 1
ATOM 848 N N . ARG A 1 102 ? 2.063 -0.319 -20.695 1.00 73.62 102 ARG A N 1
ATOM 849 C CA . ARG A 1 102 ? 1.981 -1.736 -20.287 1.00 73.62 102 ARG A CA 1
ATOM 850 C C . ARG A 1 102 ? 0.785 -2.478 -20.883 1.00 73.62 102 ARG A C 1
ATOM 852 O O . ARG A 1 102 ? 0.904 -3.655 -21.228 1.00 73.62 102 ARG A O 1
ATOM 859 N N . ASP A 1 103 ? -0.331 -1.778 -21.046 1.00 70.06 103 ASP A N 1
ATOM 860 C CA . ASP A 1 103 ? -1.501 -2.191 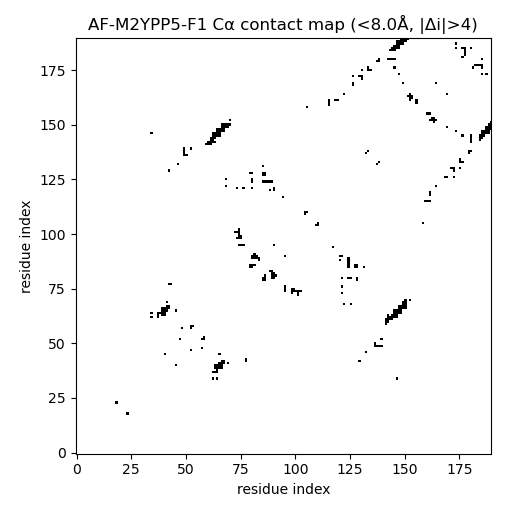-21.823 1.00 70.06 103 ASP A CA 1
ATOM 861 C C . ASP A 1 103 ? -1.098 -2.677 -23.231 1.00 70.06 103 ASP A C 1
ATOM 863 O O . ASP A 1 103 ? -1.462 -3.776 -23.664 1.00 70.06 103 ASP A O 1
ATOM 867 N N . GLN A 1 104 ? -0.242 -1.904 -23.903 1.00 70.31 104 GLN A N 1
ATOM 868 C CA . GLN A 1 104 ? 0.215 -2.122 -25.276 1.00 70.31 104 GLN A CA 1
ATOM 869 C C . GLN A 1 104 ? 1.298 -3.207 -25.409 1.00 70.31 104 GLN A C 1
ATOM 871 O O . GLN A 1 104 ? 1.541 -3.687 -26.519 1.00 70.31 104 GLN A O 1
ATOM 876 N N . TRP A 1 105 ? 1.917 -3.690 -24.322 1.00 68.69 105 TRP A N 1
ATOM 877 C CA . TRP A 1 105 ? 2.840 -4.843 -24.388 1.00 68.69 105 TRP A CA 1
ATOM 878 C C . TRP A 1 105 ? 2.115 -6.151 -24.753 1.00 68.69 105 TRP A C 1
ATOM 880 O O . TRP A 1 105 ? 2.747 -7.126 -25.169 1.00 68.69 105 TRP A O 1
ATOM 890 N N . SER A 1 106 ? 0.791 -6.198 -24.564 1.00 57.69 106 SER A N 1
ATOM 891 C CA . SER A 1 106 ? -0.045 -7.351 -24.918 1.00 57.69 106 SER A CA 1
ATOM 892 C C . SER A 1 106 ? -0.282 -7.472 -26.429 1.00 57.69 106 SER A C 1
ATOM 894 O O . SER A 1 106 ? -0.357 -8.586 -26.943 1.00 57.69 106 SER A O 1
ATOM 896 N N . SER A 1 107 ? -0.347 -6.338 -27.135 1.00 57.91 107 SER A N 1
ATOM 897 C CA . SER A 1 107 ? -0.755 -6.225 -28.540 1.00 57.91 107 SER A CA 1
ATOM 898 C C . SER A 1 107 ? 0.394 -5.907 -29.506 1.00 57.91 107 SER A C 1
ATOM 900 O O . SER A 1 107 ? 0.337 -6.305 -30.665 1.00 57.91 107 SER A O 1
ATOM 902 N N . SER A 1 108 ? 1.458 -5.241 -29.046 1.00 56.81 108 SER A N 1
ATOM 903 C CA . SER A 1 108 ? 2.612 -4.846 -29.879 1.00 56.81 108 SER A CA 1
ATOM 904 C C . SER A 1 108 ? 3.635 -5.962 -30.146 1.00 56.81 108 SER A C 1
ATOM 906 O O . SER A 1 108 ? 4.559 -5.781 -30.939 1.00 56.81 108 SER A O 1
ATOM 908 N N . GLY A 1 109 ? 3.543 -7.098 -29.444 1.00 52.47 109 GLY A N 1
ATOM 909 C CA . GLY A 1 109 ? 4.513 -8.204 -29.506 1.00 52.47 109 GLY A CA 1
ATOM 910 C C . GLY A 1 109 ? 5.893 -7.898 -28.895 1.00 52.47 109 GLY A C 1
ATOM 911 O O . GLY A 1 109 ? 6.594 -8.818 -28.473 1.00 52.47 109 GLY A O 1
ATOM 912 N N . HIS A 1 110 ? 6.268 -6.623 -28.776 1.00 50.66 110 HIS A N 1
ATOM 913 C CA . HIS A 1 110 ? 7.478 -6.155 -28.105 1.00 50.66 110 HIS A CA 1
ATOM 914 C C . HIS A 1 110 ? 7.260 -6.084 -26.590 1.00 50.66 110 HIS A C 1
ATOM 916 O O . HIS A 1 110 ? 6.903 -5.049 -26.031 1.00 50.66 110 HIS A O 1
ATOM 922 N N . ARG A 1 111 ? 7.519 -7.199 -25.901 1.00 57.56 111 ARG A N 1
ATOM 923 C CA . ARG A 1 111 ? 7.715 -7.175 -24.445 1.00 57.56 111 ARG A CA 1
ATOM 924 C C . ARG A 1 111 ? 9.118 -6.625 -24.132 1.00 57.56 111 ARG A C 1
ATOM 926 O O . ARG A 1 111 ? 10.056 -6.980 -24.849 1.00 57.56 111 ARG A O 1
ATOM 933 N N . PRO A 1 112 ? 9.301 -5.811 -23.075 1.00 60.69 112 PRO A N 1
ATOM 934 C CA . PRO A 1 112 ? 10.640 -5.454 -22.596 1.00 60.69 112 PRO A CA 1
ATOM 935 C C . PRO A 1 112 ? 11.436 -6.712 -22.197 1.00 60.69 112 PRO A C 1
ATOM 937 O O . PRO A 1 112 ? 10.846 -7.758 -21.927 1.00 60.69 112 PRO A O 1
ATOM 940 N N . GLN A 1 113 ? 12.773 -6.627 -22.156 1.00 56.53 113 GLN A N 1
ATOM 941 C CA . GLN A 1 113 ? 13.631 -7.809 -21.954 1.00 56.53 113 GLN A CA 1
ATOM 942 C C . GLN A 1 113 ? 13.409 -8.521 -20.608 1.00 56.53 113 GLN A C 1
ATOM 944 O O . GLN A 1 113 ? 13.445 -9.750 -20.577 1.00 56.53 113 GLN A O 1
ATOM 949 N N . ASP A 1 114 ? 13.120 -7.790 -19.524 1.00 62.66 114 ASP A N 1
ATOM 950 C CA . ASP A 1 114 ? 12.646 -8.403 -18.277 1.00 62.66 114 ASP A CA 1
ATOM 951 C C . ASP A 1 114 ? 11.543 -7.578 -17.572 1.00 62.66 114 ASP A C 1
ATOM 953 O O . ASP A 1 114 ? 11.833 -6.746 -16.707 1.00 62.66 114 ASP A O 1
ATOM 957 N N . PRO A 1 115 ? 10.251 -7.821 -17.876 1.00 67.38 115 PRO A N 1
ATOM 958 C CA . PRO A 1 115 ? 9.153 -7.223 -17.121 1.00 67.38 115 PRO A CA 1
ATOM 959 C C . PRO A 1 115 ? 9.079 -7.742 -15.676 1.00 67.38 115 PRO A C 1
ATOM 961 O O . PRO A 1 115 ? 8.485 -7.079 -14.836 1.00 67.38 115 PRO A O 1
ATOM 964 N N . LYS A 1 116 ? 9.679 -8.900 -15.351 1.00 71.06 116 LYS A N 1
ATOM 965 C CA . LYS A 1 116 ? 9.641 -9.485 -14.000 1.00 71.06 116 LYS A CA 1
ATOM 966 C C . LYS A 1 116 ? 10.607 -8.772 -13.060 1.00 71.06 116 LYS A C 1
ATOM 968 O O . LYS A 1 116 ? 10.303 -8.658 -11.876 1.00 71.06 116 LYS A O 1
ATOM 973 N N . GLN A 1 117 ? 11.752 -8.302 -13.562 1.00 76.69 117 GLN A N 1
ATOM 974 C CA . GLN A 1 117 ? 12.655 -7.445 -12.791 1.00 76.69 117 GLN A CA 1
ATOM 975 C C . GLN A 1 117 ? 11.946 -6.142 -12.405 1.00 76.69 117 GLN A C 1
ATOM 977 O O . GLN A 1 117 ? 11.945 -5.780 -11.229 1.00 76.69 117 GLN A O 1
ATOM 982 N N . LEU A 1 118 ? 11.284 -5.496 -13.369 1.00 79.75 118 LEU A N 1
ATOM 983 C CA . LEU A 1 118 ? 10.535 -4.262 -13.139 1.00 79.75 118 LEU A CA 1
ATOM 984 C C . LEU A 1 118 ? 9.328 -4.484 -12.209 1.00 79.75 118 LEU A C 1
ATOM 986 O O . LEU A 1 118 ? 9.148 -3.736 -11.253 1.00 79.75 118 LEU A O 1
ATOM 990 N N . ASP A 1 119 ? 8.562 -5.564 -12.395 1.00 78.62 119 ASP A N 1
ATOM 991 C CA . ASP A 1 119 ? 7.489 -5.953 -11.468 1.00 78.62 119 ASP A CA 1
ATOM 992 C C . ASP A 1 119 ? 8.019 -6.175 -10.049 1.00 78.62 119 ASP A C 1
ATOM 994 O O . ASP A 1 119 ? 7.460 -5.654 -9.085 1.00 78.62 119 ASP A O 1
ATOM 998 N N . ARG A 1 120 ? 9.136 -6.897 -9.898 1.00 78.50 120 ARG A N 1
ATOM 999 C CA . ARG A 1 120 ? 9.772 -7.140 -8.598 1.00 78.50 120 ARG A CA 1
ATOM 1000 C C . ARG A 1 120 ? 10.214 -5.841 -7.925 1.00 78.50 120 ARG A C 1
ATOM 1002 O O . ARG A 1 120 ? 9.986 -5.695 -6.726 1.00 78.50 120 ARG A O 1
ATOM 1009 N N . GLN A 1 121 ? 10.810 -4.915 -8.674 1.00 83.69 121 GLN A N 1
ATOM 1010 C CA . GLN A 1 121 ? 11.196 -3.589 -8.189 1.00 83.69 121 GLN A CA 1
ATOM 1011 C C . GLN A 1 121 ? 9.972 -2.810 -7.685 1.00 83.69 121 GLN A C 1
ATOM 1013 O O . GLN A 1 121 ? 10.020 -2.232 -6.600 1.00 83.69 121 GLN A O 1
ATOM 1018 N N . ILE A 1 122 ? 8.848 -2.868 -8.411 1.00 83.81 122 ILE A N 1
ATOM 1019 C CA . ILE A 1 122 ? 7.582 -2.245 -8.002 1.00 83.81 122 ILE A CA 1
ATOM 1020 C C . ILE A 1 122 ? 7.032 -2.903 -6.730 1.00 83.81 122 ILE A C 1
ATOM 1022 O O . ILE A 1 122 ? 6.748 -2.192 -5.773 1.00 83.81 122 ILE A O 1
ATOM 1026 N N . PHE A 1 123 ? 6.934 -4.236 -6.650 1.00 81.12 123 PHE A N 1
ATOM 1027 C CA . PHE A 1 123 ? 6.462 -4.930 -5.439 1.00 81.12 123 PHE A CA 1
ATOM 1028 C C . PHE A 1 123 ? 7.346 -4.650 -4.208 1.00 81.12 123 PHE A C 1
ATOM 1030 O O . PHE A 1 123 ? 6.833 -4.468 -3.098 1.00 81.12 123 PHE A O 1
ATOM 1037 N N . GLN A 1 124 ? 8.669 -4.586 -4.390 1.00 84.19 124 GLN A N 1
ATOM 1038 C CA . GLN A 1 124 ? 9.614 -4.257 -3.320 1.00 84.19 124 GLN A CA 1
ATOM 1039 C C . GLN A 1 124 ? 9.466 -2.798 -2.876 1.00 84.19 124 GLN A C 1
ATOM 1041 O O . GLN A 1 124 ? 9.250 -2.552 -1.692 1.00 84.19 124 GLN A O 1
ATOM 1046 N N . GLY A 1 125 ? 9.474 -1.844 -3.809 1.00 88.25 125 GLY A N 1
ATOM 1047 C CA . GLY A 1 125 ? 9.270 -0.432 -3.495 1.00 88.25 125 GLY A CA 1
ATOM 1048 C C . GLY A 1 125 ? 7.892 -0.148 -2.885 1.00 88.25 125 GLY A C 1
ATOM 1049 O O . GLY A 1 125 ? 7.803 0.620 -1.933 1.00 88.25 125 GLY A O 1
ATOM 1050 N N . LEU A 1 126 ? 6.825 -0.817 -3.349 1.00 87.00 126 LEU A N 1
ATOM 1051 C CA . LEU A 1 126 ? 5.490 -0.739 -2.741 1.00 87.00 126 LEU A CA 1
ATOM 1052 C C . LEU A 1 126 ? 5.533 -1.184 -1.277 1.00 87.00 126 LEU A C 1
ATOM 1054 O O . LEU A 1 126 ? 4.994 -0.498 -0.416 1.00 87.00 126 LEU A O 1
ATOM 1058 N N . THR A 1 127 ? 6.212 -2.296 -0.982 1.00 86.50 127 THR A N 1
ATOM 1059 C CA . THR A 1 127 ? 6.400 -2.773 0.397 1.00 86.50 127 THR A CA 1
ATOM 1060 C C . THR A 1 127 ? 7.114 -1.729 1.260 1.00 86.50 127 THR A C 1
ATOM 1062 O O . THR A 1 127 ? 6.720 -1.502 2.403 1.00 86.50 127 THR A O 1
ATOM 1065 N N . GLU A 1 128 ? 8.150 -1.084 0.720 1.00 91.38 128 GLU A N 1
ATOM 1066 C CA . GLU A 1 128 ? 8.931 -0.065 1.425 1.00 91.38 128 GLU A CA 1
ATOM 1067 C C . GLU A 1 128 ? 8.093 1.195 1.713 1.00 91.38 128 GLU A C 1
ATOM 1069 O O . GLU A 1 128 ? 8.018 1.603 2.872 1.00 91.38 128 GLU A O 1
ATOM 1074 N N . ILE A 1 129 ? 7.356 1.736 0.731 1.00 91.75 129 ILE A N 1
ATOM 1075 C CA . ILE A 1 129 ? 6.511 2.930 0.941 1.00 91.75 129 ILE A CA 1
ATOM 1076 C C . ILE A 1 129 ? 5.254 2.659 1.781 1.00 91.75 129 ILE A C 1
ATOM 1078 O O . ILE A 1 129 ? 4.787 3.568 2.465 1.00 91.75 129 ILE A O 1
ATOM 1082 N N . TRP A 1 130 ? 4.708 1.434 1.772 1.00 91.25 130 TRP A N 1
ATOM 1083 C CA . TRP A 1 130 ? 3.640 1.029 2.698 1.00 91.25 130 TRP A CA 1
ATOM 1084 C C . TRP A 1 130 ? 4.155 0.998 4.140 1.00 91.25 130 TRP A C 1
ATOM 1086 O O . TRP A 1 130 ? 3.514 1.545 5.035 1.00 91.25 130 TRP A O 1
ATOM 1096 N N . LEU A 1 131 ? 5.323 0.386 4.372 1.00 91.31 131 LEU A N 1
ATOM 1097 C CA . LEU A 1 131 ? 5.929 0.316 5.704 1.00 91.31 131 LEU A CA 1
ATOM 1098 C C . LEU A 1 131 ? 6.332 1.693 6.234 1.00 91.31 131 LEU A C 1
ATOM 1100 O O . LEU A 1 131 ? 6.129 1.953 7.418 1.00 91.31 131 LEU A O 1
ATOM 1104 N N . ASP A 1 132 ? 6.886 2.557 5.385 1.00 92.38 132 ASP A N 1
ATOM 1105 C CA . ASP A 1 132 ? 7.221 3.934 5.749 1.00 92.38 132 ASP A CA 1
ATOM 1106 C C . ASP A 1 132 ? 5.970 4.739 6.128 1.00 92.38 132 ASP A C 1
ATOM 1108 O O . ASP A 1 132 ? 5.890 5.263 7.237 1.00 92.38 132 ASP A O 1
ATOM 1112 N N . LEU A 1 133 ? 4.945 4.751 5.270 1.00 91.69 133 LEU A N 1
ATOM 1113 C CA . LEU A 1 133 ? 3.693 5.477 5.502 1.00 91.69 133 LEU A CA 1
ATOM 1114 C C . LEU A 1 133 ? 3.005 5.057 6.811 1.00 91.69 133 LEU A C 1
ATOM 1116 O O . LEU A 1 133 ? 2.624 5.908 7.614 1.00 91.69 133 LEU A O 1
ATOM 1120 N N . ILE A 1 134 ? 2.900 3.747 7.059 1.00 91.69 134 ILE A N 1
ATOM 1121 C CA . ILE A 1 134 ? 2.293 3.193 8.279 1.00 91.69 134 ILE A CA 1
ATOM 1122 C C . ILE A 1 134 ? 3.101 3.582 9.528 1.00 91.69 134 ILE A C 1
ATOM 1124 O O . ILE A 1 134 ? 2.517 3.857 10.573 1.00 91.69 134 ILE A O 1
ATOM 1128 N N . ARG A 1 135 ? 4.437 3.639 9.445 1.00 90.12 135 ARG A N 1
ATOM 1129 C CA . ARG A 1 135 ? 5.305 4.001 10.583 1.00 90.12 135 ARG A CA 1
ATOM 1130 C C . ARG A 1 135 ? 5.377 5.503 10.851 1.00 90.12 135 ARG A C 1
ATOM 1132 O O . ARG A 1 135 ? 5.521 5.888 12.006 1.00 90.12 135 ARG A O 1
ATOM 1139 N N . THR A 1 136 ? 5.313 6.329 9.810 1.00 90.25 136 THR A N 1
ATOM 1140 C CA . THR A 1 136 ? 5.474 7.790 9.900 1.00 90.25 136 THR A CA 1
ATOM 1141 C C . THR A 1 136 ? 4.161 8.509 10.184 1.00 90.25 136 THR A C 1
ATOM 1143 O O . THR A 1 136 ? 4.139 9.430 10.995 1.00 90.25 136 THR A O 1
ATOM 1146 N N . SER A 1 137 ? 3.067 8.090 9.541 1.00 87.38 137 SER A N 1
ATOM 1147 C CA . SER A 1 137 ? 1.743 8.711 9.699 1.00 87.38 137 SER A CA 1
ATOM 1148 C C . SER A 1 137 ? 0.872 8.004 10.740 1.00 87.38 137 SER A C 1
ATOM 1150 O O . SER A 1 137 ? -0.070 8.597 11.261 1.00 87.38 137 SER A O 1
ATOM 1152 N N . GLY A 1 138 ? 1.174 6.740 11.054 1.00 85.88 138 GLY A N 1
ATOM 1153 C CA . GLY A 1 138 ? 0.364 5.927 11.956 1.00 85.88 138 GLY A CA 1
ATOM 1154 C C . GLY A 1 138 ? -1.052 5.691 11.421 1.00 85.88 138 GLY A C 1
ATOM 1155 O O . GLY A 1 138 ? -1.288 5.615 10.214 1.00 85.88 138 GLY A O 1
ATOM 1156 N N . LEU A 1 139 ? -2.005 5.575 12.345 1.00 87.31 139 LEU A N 1
ATOM 1157 C CA . LEU A 1 139 ? -3.437 5.518 12.058 1.00 87.31 139 LEU A CA 1
ATOM 1158 C C . LEU A 1 139 ? -4.178 6.515 12.964 1.00 87.31 139 LEU A C 1
ATOM 1160 O O . LEU A 1 139 ? -3.826 6.628 14.142 1.00 87.31 139 LEU A O 1
ATOM 1164 N N . PRO A 1 140 ? -5.221 7.207 12.469 1.00 86.31 140 PRO A N 1
ATOM 1165 C CA . PRO A 1 140 ? -6.049 8.076 13.297 1.00 86.31 140 PRO A CA 1
ATOM 1166 C C . PRO A 1 140 ? -6.658 7.311 14.475 1.00 86.31 140 PRO A C 1
ATOM 1168 O O . PRO A 1 140 ? -7.200 6.222 14.308 1.00 86.31 140 PRO A O 1
ATOM 1171 N N . HIS A 1 141 ? -6.634 7.913 15.666 1.00 86.38 141 HIS A N 1
ATOM 1172 C CA . HIS A 1 141 ? -7.021 7.285 16.941 1.00 86.38 141 HIS A CA 1
ATOM 1173 C C . HIS A 1 141 ? -8.449 6.693 17.020 1.00 86.38 141 HIS A C 1
ATOM 1175 O O . HIS A 1 141 ? -8.759 5.969 17.970 1.00 86.38 141 HIS A O 1
ATOM 1181 N N . PHE A 1 142 ? -9.323 7.008 16.057 1.00 86.62 142 PHE A N 1
ATOM 1182 C CA . PHE A 1 142 ? -10.676 6.464 15.931 1.00 86.62 142 PHE A CA 1
ATOM 1183 C C . PHE A 1 142 ? -10.740 5.159 15.119 1.00 86.62 142 PHE A C 1
ATOM 1185 O O . PHE A 1 142 ? -11.739 4.446 15.206 1.00 86.62 142 PHE A O 1
ATOM 1192 N N . VAL A 1 143 ? -9.693 4.814 14.362 1.00 88.81 143 VAL A N 1
ATOM 1193 C CA . VAL A 1 143 ? -9.568 3.514 13.695 1.00 88.81 143 VAL A CA 1
ATOM 1194 C C . VAL A 1 143 ? -9.376 2.448 14.770 1.00 88.81 143 VAL A C 1
ATOM 1196 O O . VAL A 1 143 ? -8.427 2.492 15.553 1.00 88.81 143 VAL A O 1
ATOM 1199 N N . ARG A 1 144 ? -10.307 1.495 14.835 1.00 87.94 144 ARG A N 1
ATOM 1200 C CA . ARG A 1 144 ? -10.299 0.391 15.803 1.00 87.94 144 ARG A CA 1
ATOM 1201 C C . ARG A 1 144 ? -9.951 -0.944 15.179 1.00 87.94 144 ARG A C 1
ATOM 1203 O O . ARG A 1 144 ? -9.423 -1.792 15.885 1.00 87.94 144 ARG A O 1
ATOM 1210 N N . HIS A 1 145 ? -10.207 -1.124 13.885 1.00 88.69 145 HIS A N 1
ATOM 1211 C CA . HIS A 1 145 ? -9.939 -2.378 13.189 1.00 88.69 145 HIS A CA 1
ATOM 1212 C C . HIS A 1 145 ? -9.405 -2.128 11.775 1.00 88.69 145 HIS A C 1
ATOM 1214 O O . HIS A 1 145 ? -9.827 -1.183 11.103 1.00 88.69 145 HIS A O 1
ATOM 1220 N N . VAL A 1 146 ? -8.544 -3.029 11.301 1.00 88.38 146 VAL A N 1
ATOM 1221 C CA . VAL A 1 146 ? -8.016 -3.042 9.931 1.00 88.38 146 VAL A CA 1
ATOM 1222 C C . VAL A 1 146 ? -8.179 -4.439 9.329 1.00 88.38 146 VAL A C 1
ATOM 1224 O O . VAL A 1 146 ? -7.736 -5.431 9.906 1.00 88.38 146 VAL A O 1
ATOM 1227 N N . CYS A 1 147 ? -8.791 -4.525 8.154 1.00 85.94 147 CYS A N 1
ATOM 1228 C CA . CYS A 1 147 ? -8.758 -5.706 7.304 1.00 85.94 147 CYS A CA 1
ATOM 1229 C C . CYS A 1 147 ? -7.719 -5.486 6.203 1.00 85.94 147 CYS A C 1
ATOM 1231 O O . CYS A 1 147 ? -7.794 -4.510 5.460 1.00 85.94 147 CYS A O 1
ATOM 1233 N N . VAL A 1 148 ? -6.744 -6.383 6.106 1.00 85.12 148 VAL A N 1
ATOM 1234 C CA . VAL A 1 148 ? -5.721 -6.382 5.061 1.00 85.12 148 VAL A CA 1
ATOM 1235 C C . VAL A 1 148 ? -6.104 -7.436 4.032 1.00 85.12 148 VAL A C 1
ATOM 1237 O O . VAL A 1 148 ? -6.009 -8.626 4.321 1.00 85.12 148 VAL A O 1
ATOM 1240 N N . ILE A 1 149 ? -6.521 -7.008 2.844 1.00 78.94 149 ILE A N 1
ATOM 1241 C CA . ILE A 1 149 ? -6.710 -7.888 1.691 1.00 78.94 149 ILE A CA 1
ATOM 1242 C C . ILE A 1 149 ? -5.404 -7.872 0.901 1.00 78.94 149 ILE A C 1
ATOM 1244 O O . ILE A 1 149 ? -5.012 -6.835 0.370 1.00 78.94 149 ILE A O 1
ATOM 1248 N N . ALA A 1 150 ? -4.729 -9.013 0.819 1.00 71.38 150 ALA A N 1
ATOM 1249 C CA . ALA A 1 150 ? -3.596 -9.211 -0.072 1.00 71.38 150 ALA A CA 1
ATOM 1250 C C . ALA A 1 150 ? -4.050 -10.131 -1.205 1.00 71.38 150 ALA A C 1
ATOM 1252 O O . ALA A 1 150 ? -4.039 -11.346 -1.038 1.00 71.38 150 ALA A O 1
ATOM 1253 N N . LYS A 1 151 ? -4.487 -9.552 -2.334 1.00 63.25 151 LYS A N 1
ATOM 1254 C CA . LYS A 1 151 ? -5.032 -10.340 -3.451 1.00 63.25 151 LYS A CA 1
ATOM 1255 C C . LYS A 1 151 ? -4.000 -11.349 -3.934 1.00 63.25 151 LYS A C 1
ATOM 1257 O O . LYS A 1 151 ? -2.916 -10.971 -4.384 1.00 63.25 151 LYS A O 1
ATOM 1262 N N . ASP A 1 152 ? -4.356 -12.624 -3.845 1.00 49.91 152 ASP A N 1
ATOM 1263 C CA . ASP A 1 152 ? -3.405 -13.687 -4.118 1.00 49.91 152 ASP A CA 1
ATOM 1264 C C . ASP A 1 152 ? -2.954 -13.697 -5.594 1.00 49.91 152 ASP A C 1
ATOM 1266 O O . ASP A 1 152 ? -3.764 -13.725 -6.528 1.00 49.91 152 ASP A O 1
ATOM 1270 N N . ASN A 1 153 ? -1.633 -13.684 -5.811 1.00 44.22 153 ASN A N 1
ATOM 1271 C CA . ASN A 1 153 ? -1.039 -13.796 -7.149 1.00 44.22 153 ASN A CA 1
ATOM 1272 C C . ASN A 1 153 ? -1.084 -15.246 -7.677 1.00 44.22 153 ASN A C 1
ATOM 1274 O O . ASN A 1 153 ? -0.764 -15.484 -8.845 1.00 44.22 153 ASN A O 1
ATOM 1278 N N . ASP A 1 154 ? -1.538 -16.205 -6.863 1.00 34.38 154 ASP A N 1
ATOM 1279 C CA . ASP A 1 154 ? -1.693 -17.617 -7.230 1.00 34.38 154 ASP A CA 1
ATOM 1280 C C . ASP A 1 154 ? -2.827 -17.900 -8.239 1.00 34.38 154 ASP A C 1
ATOM 1282 O O . ASP A 1 154 ? -3.015 -19.042 -8.666 1.00 34.38 154 ASP A O 1
ATOM 1286 N N . ARG A 1 155 ? -3.518 -16.868 -8.753 1.00 32.03 155 ARG A N 1
ATOM 1287 C CA . ARG A 1 155 ? -4.100 -16.933 -10.105 1.00 32.03 155 ARG A CA 1
ATOM 1288 C C . ARG A 1 155 ? -3.046 -16.525 -11.142 1.00 32.03 155 ARG A C 1
ATOM 1290 O O . ARG A 1 155 ? -2.890 -15.330 -11.395 1.00 32.03 155 ARG A O 1
ATOM 1297 N N . PRO A 1 156 ? -2.365 -17.475 -11.819 1.00 34.31 156 PRO A N 1
ATOM 1298 C CA . PRO A 1 156 ? -1.358 -17.139 -12.815 1.00 34.31 156 PRO A CA 1
ATOM 1299 C C . PRO A 1 156 ? -2.007 -16.470 -14.030 1.00 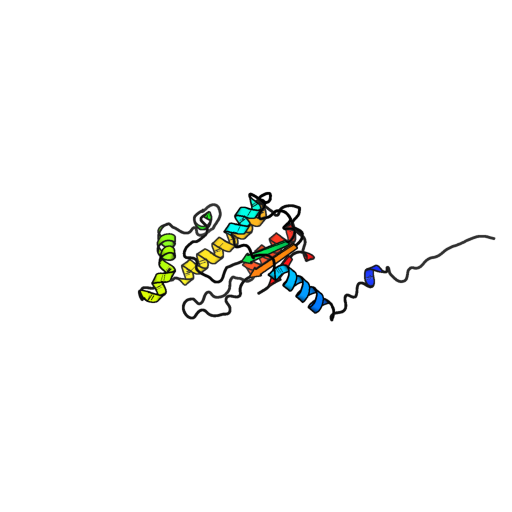34.31 156 PRO A C 1
ATOM 1301 O O . PRO A 1 156 ? -2.498 -17.143 -14.938 1.00 34.31 156 PRO A O 1
ATOM 1304 N N . SER A 1 157 ? -1.944 -15.138 -14.085 1.00 32.50 157 SER A N 1
ATOM 1305 C CA . SER A 1 157 ? -2.178 -14.401 -15.324 1.00 32.50 157 SER A CA 1
ATOM 1306 C C . SER A 1 157 ? -1.234 -14.963 -16.397 1.00 32.50 157 SER A C 1
ATOM 1308 O O . SER A 1 157 ? -0.012 -14.929 -16.207 1.00 32.50 157 SER A O 1
ATOM 1310 N N . PRO A 1 158 ? -1.741 -15.495 -17.527 1.00 37.03 158 PRO A N 1
ATOM 1311 C CA . PRO A 1 158 ? -0.892 -16.141 -18.529 1.00 37.03 158 PRO A CA 1
ATOM 1312 C C . PRO A 1 158 ? 0.085 -15.158 -19.195 1.00 37.03 158 PRO A C 1
ATOM 1314 O O . PRO A 1 158 ? 1.077 -15.582 -19.787 1.00 37.03 158 PRO A O 1
ATOM 1317 N N . ALA A 1 159 ? -0.153 -13.848 -19.064 1.00 38.47 159 ALA A N 1
ATOM 1318 C CA . ALA A 1 159 ? 0.767 -12.808 -19.505 1.00 38.47 159 ALA A CA 1
ATOM 1319 C C . ALA A 1 159 ? 1.909 -12.535 -18.504 1.00 38.47 159 ALA A C 1
ATOM 1321 O O . ALA A 1 159 ? 3.049 -12.360 -18.942 1.00 38.47 159 ALA A O 1
ATOM 1322 N N . PHE A 1 160 ? 1.630 -12.536 -17.191 1.00 42.72 160 PHE A N 1
ATOM 1323 C CA . PHE A 1 160 ? 2.554 -12.088 -16.139 1.00 42.72 160 PHE A CA 1
ATOM 1324 C C . PHE A 1 160 ? 2.539 -13.019 -14.916 1.00 42.72 160 PHE A C 1
ATOM 1326 O O . PHE A 1 160 ? 1.717 -12.882 -14.014 1.00 42.72 160 PHE A O 1
ATOM 1333 N N . ARG A 1 161 ? 3.505 -13.945 -14.851 1.00 36.72 161 ARG A N 1
ATOM 1334 C CA . ARG A 1 161 ? 3.786 -14.735 -13.640 1.00 36.72 161 ARG A CA 1
ATOM 1335 C C . ARG A 1 161 ? 4.677 -13.949 -12.675 1.00 36.72 161 ARG A C 1
ATOM 1337 O O . ARG A 1 161 ? 5.874 -14.235 -12.571 1.00 36.72 161 ARG A O 1
ATOM 1344 N N . ALA A 1 162 ? 4.096 -12.994 -11.957 1.00 40.03 162 ALA A N 1
ATOM 1345 C CA . ALA A 1 162 ? 4.673 -12.553 -10.695 1.00 40.03 162 ALA A CA 1
ATOM 1346 C C . ALA A 1 162 ? 4.588 -13.736 -9.715 1.00 40.03 162 ALA A C 1
ATOM 1348 O O . ALA A 1 162 ? 3.501 -14.113 -9.289 1.00 40.03 162 ALA A O 1
ATOM 1349 N N . ARG A 1 163 ? 5.723 -14.378 -9.392 1.00 42.91 163 ARG A N 1
ATOM 1350 C CA . ARG A 1 163 ? 5.756 -15.267 -8.217 1.00 42.91 163 ARG A CA 1
ATOM 1351 C C . ARG A 1 163 ? 5.418 -14.410 -7.001 1.00 42.91 163 ARG A C 1
ATOM 1353 O O . ARG A 1 163 ? 5.910 -13.285 -6.934 1.00 42.91 163 ARG A O 1
ATOM 1360 N N . GLY A 1 164 ? 4.580 -14.948 -6.115 1.00 48.19 164 GLY A N 1
ATOM 1361 C CA . GLY A 1 164 ? 3.892 -14.185 -5.079 1.00 48.19 164 GLY A CA 1
ATOM 1362 C C . GLY A 1 164 ? 4.782 -13.203 -4.323 1.00 48.19 164 GLY A C 1
ATOM 1363 O O . GLY A 1 164 ? 5.966 -13.462 -4.081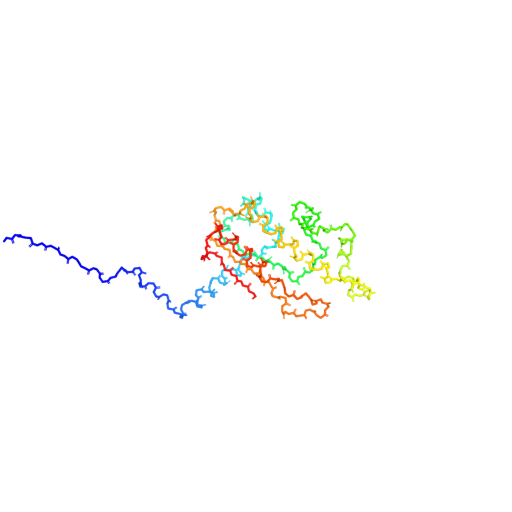 1.00 48.19 164 GLY A O 1
ATOM 1364 N N . VAL A 1 165 ? 4.177 -12.075 -3.945 1.00 50.12 165 VAL A N 1
ATOM 1365 C CA . VAL A 1 165 ? 4.743 -11.127 -2.981 1.00 50.12 165 VAL A CA 1
ATOM 1366 C C . VAL A 1 165 ? 5.314 -11.923 -1.811 1.00 50.12 165 VAL A C 1
ATOM 1368 O O . VAL A 1 165 ? 4.608 -12.750 -1.237 1.00 50.12 165 VAL A O 1
ATOM 1371 N N . ASP A 1 166 ? 6.591 -11.699 -1.480 1.00 56.84 166 ASP A N 1
ATOM 1372 C CA . ASP A 1 166 ? 7.256 -12.403 -0.379 1.00 56.84 166 ASP A CA 1
ATOM 1373 C C . ASP A 1 166 ? 6.361 -12.323 0.867 1.00 56.84 166 ASP A C 1
ATOM 1375 O O . ASP A 1 166 ? 6.023 -11.226 1.311 1.00 56.84 166 ASP A O 1
ATOM 1379 N N . GLY A 1 167 ? 5.968 -13.465 1.439 1.00 61.97 167 GLY A N 1
ATOM 1380 C CA . GLY A 1 167 ? 5.104 -13.501 2.624 1.00 61.97 167 GLY A CA 1
ATOM 1381 C C . GLY A 1 167 ? 5.677 -12.696 3.798 1.00 61.97 167 GLY A C 1
ATOM 1382 O O . GLY A 1 167 ? 4.930 -12.206 4.643 1.00 61.97 167 GLY A O 1
ATOM 1383 N N . ARG A 1 168 ? 6.998 -12.465 3.808 1.00 68.69 168 ARG A N 1
ATOM 1384 C CA . ARG A 1 168 ? 7.693 -11.534 4.705 1.00 68.69 168 ARG A CA 1
ATOM 1385 C C . ARG A 1 168 ? 7.257 -10.076 4.524 1.00 68.69 168 ARG A C 1
ATOM 1387 O O . ARG A 1 168 ? 7.156 -9.364 5.515 1.00 68.69 168 ARG A O 1
ATOM 1394 N N . ALA A 1 169 ? 7.000 -9.614 3.300 1.00 71.62 169 ALA A N 1
ATOM 1395 C CA . ALA A 1 169 ? 6.533 -8.257 3.009 1.00 71.62 169 ALA A CA 1
ATOM 1396 C C . ALA A 1 169 ? 5.137 -8.012 3.598 1.00 71.62 169 ALA A C 1
ATOM 1398 O O . ALA A 1 169 ? 4.954 -7.082 4.385 1.00 71.62 169 ALA A O 1
ATOM 1399 N N . LEU A 1 170 ? 4.189 -8.907 3.301 1.00 77.62 170 LEU A N 1
ATOM 1400 C CA . LEU A 1 170 ? 2.852 -8.892 3.898 1.00 77.62 170 LEU A CA 1
ATOM 1401 C C . LEU A 1 170 ? 2.922 -9.034 5.425 1.00 77.62 170 LEU A C 1
ATOM 1403 O O . LEU A 1 170 ? 2.296 -8.262 6.145 1.00 77.62 170 LEU A O 1
ATOM 1407 N N . GLY A 1 171 ? 3.736 -9.965 5.931 1.00 80.94 171 GLY A N 1
ATOM 1408 C CA . GLY A 1 171 ? 3.959 -10.160 7.364 1.00 80.94 171 GLY A CA 1
ATOM 1409 C C . GLY A 1 171 ? 4.499 -8.910 8.065 1.00 80.94 171 GLY A C 1
ATOM 1410 O O . GLY A 1 171 ? 4.013 -8.558 9.137 1.00 80.94 171 GLY A O 1
ATOM 1411 N N . ASN A 1 172 ? 5.440 -8.190 7.445 1.00 85.62 172 ASN A N 1
ATOM 1412 C CA . ASN A 1 172 ? 5.975 -6.932 7.967 1.00 85.62 172 ASN A CA 1
ATOM 1413 C C . ASN A 1 172 ? 4.900 -5.836 8.030 1.00 85.62 172 ASN A C 1
ATOM 1415 O O . ASN A 1 172 ? 4.804 -5.148 9.047 1.00 85.62 172 ASN A O 1
ATOM 1419 N N . ILE A 1 173 ? 4.093 -5.675 6.973 1.00 88.12 173 ILE A N 1
ATOM 1420 C CA . ILE A 1 173 ? 3.022 -4.664 6.912 1.00 88.12 173 ILE A CA 1
ATOM 1421 C C . ILE A 1 173 ? 1.933 -4.985 7.945 1.00 88.12 173 ILE A C 1
ATOM 1423 O O . ILE A 1 173 ? 1.585 -4.138 8.767 1.00 88.12 173 ILE A O 1
ATOM 1427 N N . THR A 1 174 ? 1.465 -6.234 7.981 1.00 88.12 174 THR A N 1
ATOM 1428 C CA . THR A 1 174 ? 0.498 -6.723 8.972 1.00 88.12 174 THR A CA 1
ATOM 1429 C C . THR A 1 174 ? 1.024 -6.573 10.402 1.00 88.12 174 THR A C 1
ATOM 1431 O O . THR A 1 174 ? 0.266 -6.191 11.290 1.00 88.12 174 THR A O 1
ATOM 1434 N N . SER A 1 175 ? 2.315 -6.821 10.645 1.00 89.44 175 SER A N 1
ATOM 1435 C CA . SER A 1 175 ? 2.942 -6.606 11.956 1.00 89.44 175 SER A CA 1
ATOM 1436 C C . SER A 1 175 ? 2.949 -5.124 12.349 1.00 89.44 175 SER A C 1
ATOM 1438 O O . SER A 1 175 ? 2.518 -4.779 13.448 1.00 89.44 175 SER A O 1
ATOM 1440 N N . ALA A 1 176 ? 3.336 -4.225 11.435 1.00 91.56 176 ALA A N 1
ATOM 1441 C CA . ALA A 1 176 ? 3.308 -2.782 11.677 1.00 91.56 176 ALA A CA 1
ATOM 1442 C C . ALA A 1 176 ? 1.892 -2.279 12.023 1.00 91.56 176 ALA A C 1
ATOM 1444 O O . ALA A 1 176 ? 1.723 -1.551 12.997 1.00 91.56 176 ALA A O 1
ATOM 1445 N N . LEU A 1 177 ? 0.862 -2.744 11.307 1.00 91.19 177 LEU A N 1
ATOM 1446 C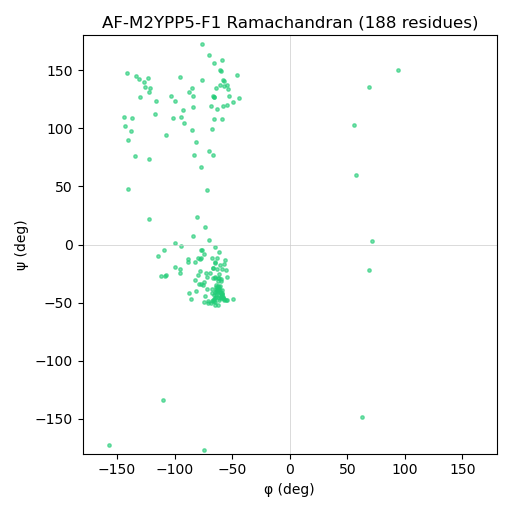 CA . LEU A 1 177 ? -0.540 -2.438 11.623 1.00 91.19 177 LEU A CA 1
ATOM 1447 C C . LEU A 1 177 ? -0.958 -2.997 12.997 1.00 91.19 177 LEU A C 1
ATOM 1449 O O . LEU A 1 177 ? -1.623 -2.304 13.768 1.00 91.19 177 LEU A O 1
ATOM 1453 N N . LYS A 1 178 ? -0.525 -4.217 13.350 1.00 90.94 178 LYS A N 1
ATOM 1454 C CA . LYS A 1 178 ? -0.797 -4.834 14.664 1.00 90.94 178 LYS A CA 1
ATOM 1455 C C . LYS A 1 178 ? -0.141 -4.086 15.824 1.00 90.94 178 LYS A C 1
ATOM 1457 O O . LYS A 1 178 ? -0.702 -4.095 16.917 1.00 90.94 178 LYS A O 1
ATOM 1462 N N . HIS A 1 179 ? 0.981 -3.404 15.597 1.00 92.50 179 HIS A N 1
ATOM 1463 C CA . HIS A 1 179 ? 1.579 -2.498 16.582 1.00 92.50 179 HIS A CA 1
ATOM 1464 C C . HIS A 1 179 ? 0.792 -1.187 16.769 1.00 92.50 179 HIS A C 1
ATOM 1466 O O . HIS A 1 179 ? 0.879 -0.604 17.845 1.00 92.50 179 HIS A O 1
ATOM 1472 N N . LEU A 1 180 ? 0.011 -0.736 15.776 1.00 88.69 180 LEU A N 1
ATOM 1473 C CA . LEU A 1 180 ? -0.784 0.499 15.866 1.00 88.69 180 LEU A CA 1
ATOM 1474 C C . LEU A 1 180 ? -2.164 0.295 16.509 1.00 88.69 180 LEU A C 1
ATOM 1476 O O . LEU A 1 180 ? -2.551 1.079 17.370 1.00 88.69 180 LEU A O 1
ATOM 1480 N N . VAL A 1 181 ? -2.916 -0.736 16.096 1.00 88.69 181 VAL A N 1
ATOM 1481 C CA . VAL A 1 181 ? -4.298 -0.977 16.583 1.00 88.69 181 VAL A CA 1
ATOM 1482 C C . VAL A 1 181 ? -4.438 -2.189 17.510 1.00 88.69 181 VAL A C 1
ATOM 1484 O O . VAL A 1 181 ? -5.516 -2.424 18.054 1.00 88.69 181 VAL A O 1
ATOM 1487 N N . GLY A 1 182 ? -3.368 -2.958 17.722 1.00 86.56 182 GLY A N 1
ATOM 1488 C CA . GLY A 1 182 ? -3.365 -4.182 18.528 1.00 86.56 182 GLY A CA 1
ATOM 1489 C C . GLY A 1 182 ? -3.579 -5.461 17.707 1.00 86.56 182 GLY A C 1
ATOM 1490 O O . GLY A 1 182 ? -4.252 -5.474 16.676 1.00 86.56 182 GLY A O 1
ATOM 1491 N N . ALA A 1 183 ? -3.013 -6.574 18.184 1.00 82.69 183 ALA A N 1
ATOM 1492 C CA . ALA A 1 183 ? -2.925 -7.827 17.426 1.00 82.69 183 ALA A CA 1
ATOM 1493 C C . ALA A 1 183 ? -4.283 -8.430 17.016 1.00 82.69 183 ALA A C 1
ATOM 1495 O O . ALA A 1 183 ? -4.398 -8.974 15.917 1.00 82.69 183 ALA A O 1
ATOM 1496 N N . HIS A 1 184 ? -5.302 -8.306 17.874 1.00 81.56 184 HIS A N 1
ATOM 1497 C CA . HIS A 1 184 ? -6.663 -8.814 17.644 1.00 81.56 184 HIS A CA 1
ATOM 1498 C C . HIS A 1 184 ? -7.492 -7.946 16.684 1.00 81.56 184 HIS A C 1
ATOM 1500 O O . HIS A 1 184 ? -8.550 -8.372 16.231 1.00 81.56 184 HIS A O 1
ATOM 1506 N N . ASN A 1 185 ? -7.012 -6.741 16.365 1.00 86.00 185 ASN A N 1
ATOM 1507 C CA . ASN A 1 185 ? -7.722 -5.756 15.554 1.00 86.00 185 ASN A CA 1
ATOM 1508 C C . ASN A 1 185 ? -7.268 -5.726 14.088 1.00 86.00 185 ASN A C 1
ATOM 1510 O O . ASN A 1 185 ? -7.804 -4.935 13.312 1.00 86.00 185 ASN A O 1
ATOM 1514 N N . VAL A 1 186 ? -6.317 -6.582 13.695 1.00 84.06 186 VAL A N 1
ATOM 1515 C CA . VAL A 1 186 ? -5.874 -6.721 12.301 1.00 84.06 186 VAL A CA 1
ATOM 1516 C C . VAL A 1 186 ? -6.166 -8.123 11.781 1.00 84.06 186 VAL A C 1
ATOM 1518 O O . VAL A 1 186 ? -5.534 -9.099 12.201 1.00 84.06 186 VAL A O 1
ATOM 1521 N N . VAL A 1 187 ? -7.093 -8.197 10.830 1.00 82.44 187 VAL A N 1
ATOM 1522 C CA . VAL A 1 187 ? -7.426 -9.404 10.061 1.00 82.44 187 VAL A CA 1
ATOM 1523 C C . VAL A 1 187 ? -6.646 -9.375 8.746 1.00 82.44 187 VAL A C 1
ATOM 1525 O O . VAL A 1 187 ? -6.455 -8.307 8.168 1.00 82.44 187 VAL A O 1
ATOM 1528 N N . THR A 1 188 ? -6.194 -10.532 8.264 1.00 75.75 188 THR A N 1
ATOM 1529 C CA . THR A 1 188 ? -5.559 -10.673 6.945 1.00 75.75 188 THR A CA 1
ATOM 1530 C C . THR A 1 188 ? -6.345 -11.686 6.123 1.00 75.75 188 THR A C 1
ATOM 1532 O O . THR A 1 188 ? -6.650 -12.767 6.625 1.00 75.75 188 THR A O 1
ATOM 1535 N N . VAL A 1 189 ? -6.673 -11.320 4.887 1.00 72.38 189 VAL A N 1
ATOM 1536 C CA . VAL A 1 189 ? -7.424 -12.115 3.909 1.00 72.38 189 VAL A CA 1
ATOM 1537 C C . VAL A 1 189 ? -6.574 -12.248 2.643 1.00 72.38 189 VAL A C 1
ATOM 1539 O O . VAL A 1 189 ? -5.863 -11.307 2.278 1.00 72.38 189 VAL A O 1
ATOM 1542 N N . PHE A 1 190 ? -6.657 -13.416 2.009 1.00 65.75 190 PHE A N 1
ATOM 1543 C CA . PHE A 1 190 ? -5.961 -13.809 0.783 1.00 65.75 190 PHE A CA 1
ATOM 1544 C C . PHE A 1 190 ? -7.006 -14.114 -0.303 1.00 65.75 190 PHE A C 1
ATOM 1546 O O . PHE A 1 190 ? -8.003 -14.784 0.061 1.00 65.75 190 PHE A O 1
#

Radius of gyration: 22.72 Å; Cα contacts (8 Å, |Δi|>4): 202; chains: 1; bounding box: 37×38×100 Å

Nearest PDB structures (foldseek):
  2gup-assembly1_A-2  TM=3.237E-01  e=6.590E-01  Streptococcus pneumoniae TIGR4
  8asc-assembly1_B  TM=2.623E-01  e=7.423E-01  Homo sapiens

pLDDT: mean 70.64, std 20.43, range [31.3, 93.12]

Organism: Pseudocercospora fijiensis (strain CIRAD86) (NCBI:txid383855)

Mean predicted aligned error: 13.07 Å

Foldseek 3Di:
DDDDDDDDDPDDPVVVPPPDPVVVVVVVVVVVVVVVVADADEPVRVLCCLVCVVPPVNVLCLEHEHEDPDPDAPLPADQQLQDVVQAVHRQDPVLNVLRVCVVVCVPVVDDPPDVLVSVVSRLR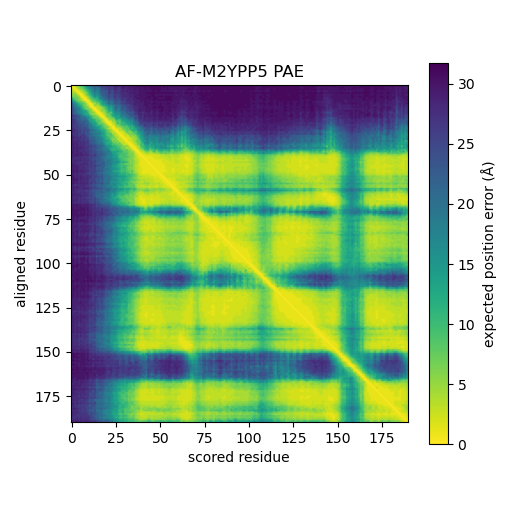SSLRNLLVSCVPSPHPPSHQAYEYEYPFLVPPPVVDPNPTRPVVSVVSNQVSNCVRNNNVRYHYHD

Solvent-accessible surface area (backbone atoms only — not comparable to full-atom values): 11439 Å² total; per-residue (Å²): 132,85,85,89,89,80,90,79,82,90,67,68,74,76,76,68,70,68,74,49,82,76,48,52,62,52,54,48,52,54,49,49,60,56,48,75,71,48,77,62,27,44,71,68,54,44,57,44,42,60,74,47,56,78,42,76,96,42,58,87,53,36,60,44,36,36,38,45,69,69,93,67,77,72,42,76,64,67,73,63,41,48,32,69,92,54,17,97,66,43,54,46,78,64,56,49,56,56,27,62,45,51,80,49,39,77,76,67,74,63,60,69,98,57,61,64,60,54,48,50,42,49,58,50,27,51,47,38,46,51,46,48,47,50,71,74,59,50,72,66,90,66,46,56,36,37,38,38,37,41,60,62,48,87,64,69,45,93,90,57,77,60,75,60,78,57,65,64,52,57,49,50,46,54,48,55,52,21,72,73,54,35,68,93,29,47,49,79,47,106

Sequence (190 aa):
MSYEYTDNPTLPYELKLMIAPSLVPGILRDVERSWLREMAMDYREFNHFCRRSDDEQYRWRTKLVIELFPSADFSNPPEQLSNANLVRQPLTMAEKRILAHRDQWSSSGHRPQDPKQLDRQIFQGLTEIWLDLIRTSGLPHFVRHVCVIAKDNDRPSPAFRARGVDGRALGNITSALKHLVGAHNVVTVF